Protein AF-A0A7Z0NFU5-F1 (afdb_monomer_lite)

Secondary structure (DSSP, 8-state):
--HHHHTSHHHHHHHHHHHHTTS----B-HHHHHHHHHHHHHHHT--HHHHHHHHHHHHHH-TTTB----GGGGTT--SS-GGGHHHHHHHHHHHHHSTTS-EEEE-S-GGGS-HHHHHHTTEEEE-HHHHHHHHHHH-HHHHHHHHHHHHHHH--TT-PPPPHHHHHHHTT-HHHHHHHHH--

Foldseek 3Di:
DALQQCLDLLSVVLVVLCVVVVVDAAAAEPVRLVSNLVVNCVVVVHDSVVSVVVSVVVCVSRVPRYLYDQPVLLPPDDPAAPVCSRLLSRQLSVCVVDPPDQAEREDPPQVRDDQVVCVVSRYHYDYSLRVLVVCCVVPVPSSVVSLVCSQVSVDDPPDDRDDSLVSCVVSVNVNVSCVVVPDD

Sequence (184 aa):
MDTCVLISNVLRRGVLHLARQACFRPVWSEVIGDEWRRNAARLWGVPHEDVQTQWQELQDAFPEADQGNVEAYKAGLRRSDPKDWHVVAAGRAAQARWPGLEASILTRNIRDFNRSELRGMGLGLLDPDEFMLRCWQQYPDATHGLMAALPGYALAPDKELEPLDAILRRERLFRINKLVVCSP

Radius of gyration: 16.48 Å; chains: 1; bounding box: 43×36×46 Å

pLDDT: mean 95.08, std 6.44, range [42.59, 98.75]

Structure (mmCIF, N/CA/C/O backbone):
data_AF-A0A7Z0NFU5-F1
#
_entry.id   AF-A0A7Z0NFU5-F1
#
loop_
_atom_site.group_PDB
_atom_site.id
_atom_site.type_symbol
_atom_site.label_atom_id
_atom_site.label_alt_id
_atom_site.label_comp_id
_atom_site.label_asym_id
_atom_site.label_entity_id
_atom_site.label_seq_id
_atom_site.pdbx_PDB_ins_code
_atom_site.Cartn_x
_atom_site.Cartn_y
_atom_site.Cartn_z
_atom_site.occupancy
_atom_site.B_iso_or_equiv
_atom_site.auth_seq_id
_atom_site.auth_comp_id
_atom_site.auth_asym_id
_atom_site.auth_atom_id
_atom_site.pdbx_PDB_model_num
ATOM 1 N N . MET A 1 1 ? 3.422 -2.171 -2.072 1.00 97.69 1 MET A N 1
ATOM 2 C CA . MET A 1 1 ? 3.208 -1.517 -0.769 1.00 97.69 1 MET A CA 1
ATOM 3 C C . MET A 1 1 ? 4.494 -1.637 0.012 1.00 97.69 1 MET A C 1
ATOM 5 O O . MET A 1 1 ? 4.975 -2.745 0.172 1.00 97.69 1 MET A O 1
ATOM 9 N N . ASP A 1 2 ? 5.062 -0.517 0.434 1.00 98.19 2 ASP A N 1
ATOM 10 C CA . ASP A 1 2 ? 6.269 -0.487 1.263 1.00 98.19 2 ASP A CA 1
ATOM 11 C C . ASP A 1 2 ? 5.976 -1.029 2.682 1.00 98.19 2 ASP A C 1
ATOM 13 O O . ASP A 1 2 ? 4.884 -0.808 3.227 1.00 98.19 2 ASP A O 1
ATOM 17 N N . THR A 1 3 ? 6.960 -1.699 3.293 1.00 97.69 3 THR A N 1
ATOM 18 C CA . THR A 1 3 ? 6.979 -2.123 4.700 1.00 97.69 3 THR A CA 1
ATOM 19 C C . THR A 1 3 ? 6.500 -1.020 5.641 1.00 97.69 3 THR A C 1
ATOM 21 O O . THR A 1 3 ? 5.726 -1.280 6.568 1.00 97.69 3 THR A O 1
ATOM 24 N N . CYS A 1 4 ? 6.904 0.235 5.402 1.00 96.62 4 CYS A N 1
ATOM 25 C CA . CYS A 1 4 ? 6.508 1.339 6.269 1.00 96.62 4 CYS A CA 1
ATOM 26 C C . CYS A 1 4 ? 4.981 1.524 6.302 1.00 96.62 4 CYS A C 1
ATOM 28 O O . CYS A 1 4 ? 4.428 1.817 7.358 1.00 96.62 4 CYS A O 1
ATOM 30 N N . VAL A 1 5 ? 4.261 1.287 5.207 1.00 97.88 5 VAL A N 1
ATOM 31 C CA . VAL A 1 5 ? 2.792 1.377 5.180 1.00 97.88 5 VAL A CA 1
ATOM 32 C C . VAL A 1 5 ? 2.172 0.181 5.897 1.00 97.88 5 VAL A C 1
ATOM 34 O O . VAL A 1 5 ? 1.273 0.366 6.716 1.00 97.88 5 VAL A O 1
ATOM 37 N N . LEU A 1 6 ? 2.706 -1.020 5.661 1.00 97.00 6 LEU A N 1
ATOM 38 C CA . LEU A 1 6 ? 2.229 -2.268 6.265 1.00 97.00 6 LEU A CA 1
ATOM 39 C C . LEU A 1 6 ? 2.406 -2.312 7.794 1.00 97.00 6 LEU A C 1
ATOM 41 O O . LEU A 1 6 ? 1.664 -3.019 8.481 1.00 97.00 6 LEU A O 1
ATOM 45 N N . ILE A 1 7 ? 3.362 -1.566 8.355 1.00 95.69 7 ILE A N 1
ATOM 46 C CA . ILE A 1 7 ? 3.628 -1.576 9.802 1.00 95.69 7 ILE A CA 1
ATOM 47 C C . ILE A 1 7 ? 2.548 -0.872 10.635 1.00 95.69 7 ILE A C 1
ATOM 49 O O . ILE A 1 7 ? 2.376 -1.184 11.809 1.00 95.69 7 ILE A O 1
ATOM 53 N N . SER A 1 8 ? 1.817 0.083 10.055 1.00 94.25 8 SER A N 1
ATOM 54 C CA . SER A 1 8 ? 0.697 0.726 10.748 1.00 94.25 8 SER A CA 1
ATOM 55 C C . SER A 1 8 ? -0.527 -0.171 10.611 1.00 94.25 8 SER A C 1
ATOM 57 O O . SER A 1 8 ? -0.940 -0.473 9.495 1.00 94.25 8 SER A O 1
ATOM 59 N N . ASN A 1 9 ? -1.120 -0.605 11.728 1.00 91.56 9 ASN A N 1
ATOM 60 C CA . ASN A 1 9 ? -2.332 -1.431 11.692 1.00 91.56 9 ASN A CA 1
ATOM 61 C C . ASN A 1 9 ? -3.488 -0.701 10.999 1.00 91.56 9 ASN A C 1
ATOM 63 O O . ASN A 1 9 ? -4.205 -1.316 10.211 1.00 91.56 9 ASN A O 1
ATOM 67 N N . VAL A 1 10 ? -3.624 0.607 11.232 1.00 94.38 10 VAL A N 1
ATOM 68 C CA . VAL A 1 10 ? -4.669 1.428 10.613 1.00 94.38 10 VAL A CA 1
ATOM 69 C C . VAL A 1 10 ? -4.455 1.516 9.105 1.00 94.38 10 VAL A C 1
ATOM 71 O O . VAL A 1 10 ? -5.366 1.200 8.341 1.00 94.38 10 VAL A O 1
ATOM 74 N N . LEU A 1 11 ? -3.246 1.868 8.652 1.00 97.19 11 LEU A N 1
ATOM 75 C CA . LEU A 1 11 ? -2.966 1.982 7.218 1.00 97.19 11 LEU A CA 1
ATOM 76 C C . LEU A 1 11 ? -2.979 0.625 6.518 1.00 97.19 11 LEU A C 1
ATOM 78 O O . LEU A 1 11 ? -3.586 0.515 5.459 1.00 97.19 11 LEU A O 1
ATOM 82 N N . ARG A 1 12 ? -2.371 -0.417 7.099 1.00 97.00 12 ARG A N 1
ATOM 83 C CA . ARG A 1 12 ? -2.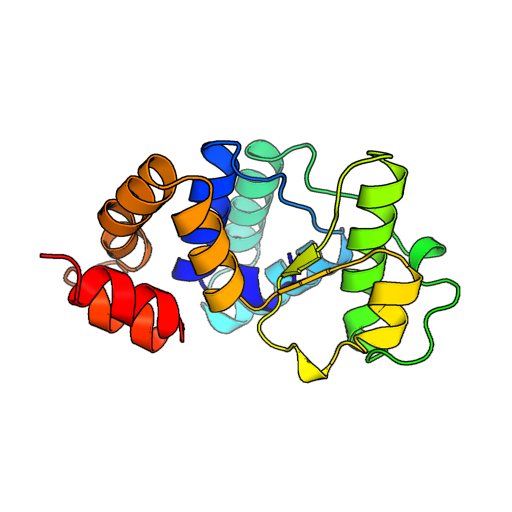391 -1.776 6.540 1.00 97.00 12 ARG A CA 1
ATOM 84 C C . ARG A 1 12 ? -3.824 -2.243 6.332 1.00 97.00 12 ARG A C 1
ATOM 86 O O . ARG A 1 12 ? -4.190 -2.595 5.216 1.00 97.00 12 ARG A O 1
ATOM 93 N N . ARG A 1 13 ? -4.646 -2.227 7.385 1.00 96.94 13 ARG A N 1
ATOM 94 C CA . ARG A 1 13 ? -6.030 -2.714 7.306 1.00 96.94 13 ARG A CA 1
ATOM 95 C C . ARG A 1 13 ? -6.887 -1.818 6.417 1.00 96.94 13 ARG A C 1
ATOM 97 O O . ARG A 1 13 ? -7.675 -2.346 5.641 1.00 96.94 13 ARG A O 1
ATOM 104 N N . GLY A 1 14 ? -6.697 -0.500 6.469 1.00 97.38 14 GLY A N 1
ATOM 105 C CA . GLY A 1 14 ? -7.454 0.443 5.649 1.00 97.38 14 GLY A CA 1
ATOM 106 C C . GLY A 1 14 ? -7.138 0.348 4.156 1.00 97.38 14 GLY A C 1
ATOM 107 O O . GLY A 1 14 ? -8.043 0.241 3.334 1.00 97.38 14 GLY A O 1
ATOM 108 N N . VAL A 1 15 ? -5.856 0.297 3.789 1.00 98.06 15 VAL A N 1
ATOM 109 C CA . VAL A 1 15 ? -5.434 0.115 2.392 1.00 98.06 15 VAL A CA 1
ATOM 110 C C . VAL A 1 15 ? -5.879 -1.256 1.874 1.00 98.06 15 VAL A C 1
ATOM 112 O O . VAL A 1 15 ? -6.439 -1.349 0.786 1.00 98.06 15 VAL A O 1
ATOM 115 N N . LEU A 1 16 ? -5.719 -2.323 2.661 1.00 98.06 16 LEU A N 1
ATOM 116 C CA . LEU A 1 16 ? -6.158 -3.661 2.251 1.00 98.06 16 LEU A CA 1
ATOM 117 C C . LEU A 1 16 ? -7.685 -3.826 2.242 1.00 98.06 16 LEU A C 1
ATOM 119 O O . LEU A 1 16 ? -8.196 -4.686 1.531 1.00 98.06 16 LEU A O 1
ATOM 123 N N . HIS A 1 17 ? -8.438 -3.009 2.980 1.00 97.88 17 HIS A N 1
ATOM 124 C CA . HIS A 1 17 ? -9.892 -2.953 2.841 1.00 97.88 17 HIS A CA 1
ATOM 125 C C . HIS A 1 17 ? -10.285 -2.488 1.433 1.00 97.88 17 HIS A C 1
ATOM 127 O O . HIS A 1 17 ? -11.101 -3.143 0.794 1.00 97.88 17 HIS A O 1
ATOM 133 N N . LEU A 1 18 ? -9.648 -1.437 0.905 1.00 98.38 18 LEU A N 1
ATOM 134 C CA . LEU A 1 18 ? -9.882 -0.983 -0.473 1.00 98.38 18 LEU A CA 1
ATOM 135 C C . LEU A 1 18 ? -9.435 -2.024 -1.510 1.00 98.38 18 LEU A C 1
ATOM 137 O O . LEU A 1 18 ? -10.096 -2.199 -2.530 1.00 98.38 18 LEU A O 1
ATOM 141 N N . ALA A 1 19 ? -8.362 -2.772 -1.233 1.00 98.25 19 ALA A N 1
ATOM 142 C CA . ALA A 1 19 ? -7.958 -3.896 -2.081 1.00 98.25 19 ALA A CA 1
ATOM 143 C C . ALA A 1 19 ? -9.040 -4.988 -2.148 1.00 98.25 19 ALA A C 1
ATOM 145 O O . ALA A 1 19 ? -9.327 -5.500 -3.227 1.00 98.25 19 ALA A O 1
ATOM 146 N N . ARG A 1 20 ? -9.688 -5.317 -1.017 1.00 97.81 20 ARG A N 1
ATOM 147 C CA . ARG A 1 20 ? -10.805 -6.285 -0.979 1.00 97.81 20 ARG A CA 1
ATOM 148 C C . ARG A 1 20 ? -12.028 -5.819 -1.768 1.00 97.81 20 ARG A C 1
ATOM 150 O O . ARG A 1 20 ? -12.758 -6.656 -2.278 1.00 97.81 20 ARG A O 1
ATOM 157 N N . GLN A 1 21 ? -12.219 -4.508 -1.901 1.00 97.69 21 GLN A N 1
ATOM 158 C CA . GLN A 1 21 ? -13.253 -3.908 -2.753 1.00 97.69 21 GLN A CA 1
ATOM 159 C C . GLN A 1 21 ? -12.818 -3.790 -4.228 1.00 97.69 21 GLN A C 1
ATOM 161 O O . GLN A 1 21 ? -13.453 -3.086 -5.006 1.00 97.69 21 GLN A O 1
ATOM 166 N N . ALA A 1 22 ? -11.721 -4.452 -4.621 1.00 97.00 22 ALA A N 1
ATOM 167 C CA . ALA A 1 22 ? -11.154 -4.438 -5.969 1.00 97.00 22 ALA A CA 1
ATOM 168 C C . ALA A 1 22 ? -10.752 -3.043 -6.500 1.00 97.00 22 ALA A C 1
ATOM 170 O O . ALA A 1 22 ? -10.552 -2.879 -7.703 1.00 97.00 22 ALA A O 1
ATOM 171 N N . CYS A 1 23 ? -10.555 -2.048 -5.624 1.00 97.75 23 CYS A N 1
ATOM 172 C CA . CYS A 1 23 ? -10.116 -0.704 -6.025 1.00 97.75 23 CYS A CA 1
ATOM 173 C C . CYS A 1 23 ? -8.693 -0.694 -6.618 1.00 97.75 23 CYS A C 1
ATOM 175 O O . CYS A 1 23 ? -8.344 0.184 -7.407 1.00 97.75 23 CYS A O 1
ATOM 177 N N . PHE A 1 24 ? -7.847 -1.639 -6.200 1.00 97.94 24 PHE A N 1
ATOM 178 C CA . PHE A 1 24 ? -6.494 -1.855 -6.714 1.00 97.94 24 PHE A CA 1
ATOM 179 C C . PHE A 1 24 ? -6.000 -3.260 -6.334 1.00 97.94 24 PHE A C 1
ATOM 181 O O . PHE A 1 24 ? -6.610 -3.942 -5.510 1.00 97.94 24 PHE A O 1
ATOM 188 N N . ARG A 1 25 ? -4.860 -3.675 -6.900 1.00 97.88 25 ARG A N 1
ATOM 189 C CA . ARG A 1 25 ? -4.158 -4.911 -6.518 1.00 97.88 25 ARG A CA 1
ATOM 190 C C . ARG A 1 25 ? -2.966 -4.574 -5.617 1.00 97.88 25 ARG A C 1
ATOM 192 O O . ARG A 1 25 ? -2.085 -3.831 -6.062 1.00 97.88 25 ARG A O 1
ATOM 199 N N . PRO A 1 26 ? -2.910 -5.063 -4.367 1.00 98.19 26 PRO A N 1
ATOM 200 C CA . PRO A 1 26 ? -1.729 -4.886 -3.542 1.00 98.19 26 PRO A CA 1
ATOM 201 C C . PRO A 1 26 ? -0.605 -5.761 -4.085 1.00 98.19 26 PRO A C 1
ATOM 203 O O . PRO A 1 26 ? -0.846 -6.847 -4.598 1.00 98.19 26 PRO A O 1
ATOM 206 N N . VAL A 1 27 ? 0.626 -5.270 -3.971 1.00 98.25 27 VAL A N 1
ATOM 207 C CA . VAL A 1 27 ? 1.831 -6.013 -4.350 1.00 98.25 27 VAL A CA 1
ATOM 208 C C . VAL A 1 27 ? 2.921 -5.791 -3.314 1.00 98.25 27 VAL A C 1
ATOM 210 O O . VAL A 1 27 ? 3.060 -4.681 -2.788 1.00 98.25 27 VAL A O 1
ATOM 213 N N . TRP A 1 28 ? 3.706 -6.818 -3.033 1.00 98.06 28 TRP A N 1
ATOM 214 C CA . TRP A 1 28 ? 4.900 -6.785 -2.191 1.00 98.06 28 TRP A CA 1
ATOM 215 C C . TRP A 1 28 ? 5.895 -7.840 -2.682 1.00 98.06 28 TRP A C 1
ATOM 217 O O . TRP A 1 28 ? 5.592 -8.627 -3.572 1.00 98.06 28 TRP A O 1
ATOM 227 N N . SER A 1 29 ? 7.109 -7.822 -2.149 1.00 95.56 29 SER A N 1
ATOM 228 C CA . SER A 1 29 ? 8.122 -8.848 -2.405 1.00 95.56 29 SER A CA 1
ATOM 229 C C . SER A 1 29 ? 8.433 -9.612 -1.127 1.00 95.56 29 SER A C 1
ATOM 231 O O . SER A 1 29 ? 8.097 -9.161 -0.028 1.00 95.56 29 SER A O 1
ATOM 233 N N . GLU A 1 30 ? 9.149 -10.724 -1.268 1.00 94.94 30 GLU A N 1
ATOM 234 C CA . GLU A 1 30 ? 9.655 -11.512 -0.141 1.00 94.94 30 GLU A CA 1
ATOM 235 C C . GLU A 1 30 ? 10.437 -10.646 0.866 1.00 94.94 30 GLU A C 1
ATOM 237 O O . GLU A 1 30 ? 10.202 -10.726 2.071 1.00 94.94 30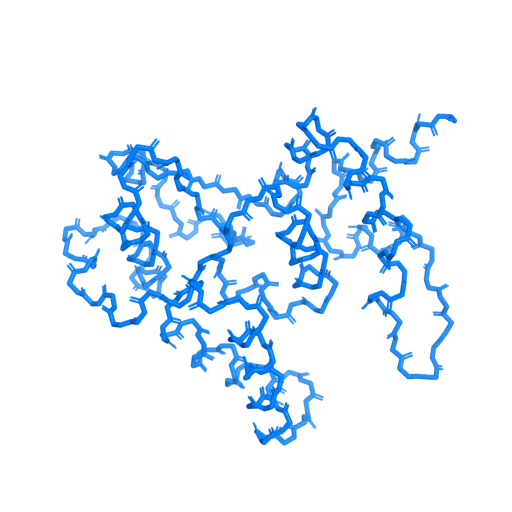 GLU A O 1
ATOM 242 N N . VAL A 1 31 ? 11.266 -9.719 0.365 1.00 96.81 31 VAL A N 1
ATOM 243 C CA . VAL A 1 31 ? 12.062 -8.785 1.183 1.00 96.81 31 VAL A CA 1
ATOM 244 C C . VAL A 1 31 ? 11.175 -7.871 2.036 1.00 96.81 31 VAL A C 1
ATOM 246 O O . VAL A 1 31 ? 11.458 -7.671 3.215 1.00 96.81 31 VAL A O 1
ATOM 249 N N . ILE A 1 32 ? 10.074 -7.356 1.475 1.00 97.69 32 ILE A N 1
ATOM 250 C CA . ILE A 1 32 ? 9.099 -6.543 2.227 1.00 97.69 32 ILE A CA 1
ATOM 251 C C . ILE A 1 32 ? 8.459 -7.384 3.335 1.00 97.69 32 ILE A C 1
ATOM 253 O O . ILE A 1 32 ? 8.289 -6.906 4.456 1.00 97.69 32 ILE A O 1
ATOM 257 N N . GLY A 1 33 ? 8.128 -8.644 3.040 1.00 96.62 33 GLY A N 1
ATOM 258 C CA . GLY A 1 33 ? 7.606 -9.580 4.034 1.00 96.62 33 GLY A CA 1
ATOM 259 C C . GLY A 1 33 ? 8.585 -9.818 5.183 1.00 96.62 33 GLY A C 1
ATOM 260 O O . GLY A 1 33 ? 8.196 -9.733 6.349 1.00 96.62 33 GLY A O 1
ATOM 261 N N . ASP A 1 34 ? 9.863 -10.050 4.878 1.00 95.94 34 ASP A N 1
ATOM 262 C CA . ASP A 1 34 ? 10.919 -10.230 5.881 1.00 95.94 34 ASP A CA 1
ATOM 263 C C . ASP A 1 34 ? 11.105 -8.996 6.764 1.00 95.94 34 ASP A C 1
ATOM 265 O O . ASP A 1 34 ? 11.196 -9.098 7.993 1.00 95.94 34 ASP A O 1
ATOM 269 N N . GLU A 1 35 ? 11.157 -7.815 6.151 1.00 96.56 35 GLU A N 1
ATOM 270 C CA . GLU A 1 35 ? 11.266 -6.558 6.880 1.00 96.56 35 GLU A CA 1
ATOM 271 C C . GLU A 1 35 ? 10.043 -6.303 7.752 1.00 96.56 35 GLU A C 1
ATOM 273 O O . GLU A 1 35 ? 10.188 -5.881 8.903 1.00 96.56 35 GLU A O 1
ATOM 278 N N . TRP A 1 36 ? 8.844 -6.566 7.233 1.00 97.00 36 TRP A N 1
ATOM 279 C CA . TRP A 1 36 ? 7.612 -6.408 7.988 1.00 97.00 36 TRP A CA 1
ATOM 280 C C . TRP A 1 36 ? 7.600 -7.339 9.195 1.00 97.00 36 TRP A C 1
ATOM 282 O O . TRP A 1 36 ? 7.425 -6.850 10.310 1.00 97.00 36 TRP A O 1
ATOM 292 N N . ARG A 1 37 ? 7.894 -8.635 9.013 1.00 96.25 37 ARG A N 1
ATOM 293 C CA . ARG A 1 37 ? 7.933 -9.614 10.110 1.00 96.25 37 ARG A CA 1
ATOM 294 C C . ARG A 1 37 ? 8.926 -9.221 11.202 1.00 96.25 37 ARG A C 1
ATOM 296 O O . ARG A 1 37 ? 8.604 -9.255 12.389 1.00 96.25 37 ARG A O 1
ATOM 303 N N . ARG A 1 38 ? 10.128 -8.794 10.806 1.00 94.38 38 ARG A N 1
ATOM 304 C CA . ARG A 1 38 ? 11.182 -8.355 11.734 1.00 94.38 38 ARG A CA 1
ATOM 305 C C . ARG A 1 38 ? 10.788 -7.092 12.497 1.00 94.38 38 ARG A C 1
ATOM 307 O O . ARG A 1 38 ? 10.995 -7.004 13.707 1.00 94.38 38 ARG A O 1
ATOM 314 N N . ASN A 1 39 ? 10.235 -6.102 11.799 1.00 95.56 39 ASN A N 1
ATOM 315 C CA . ASN A 1 39 ? 9.874 -4.823 12.401 1.00 95.56 39 ASN A CA 1
ATOM 316 C C . ASN A 1 39 ? 8.629 -4.929 13.281 1.00 95.56 39 ASN A C 1
ATOM 318 O O . ASN A 1 39 ? 8.607 -4.321 14.346 1.00 95.56 39 ASN A O 1
ATOM 322 N N . ALA A 1 40 ? 7.622 -5.696 12.863 1.00 94.50 40 ALA A N 1
ATOM 323 C CA . ALA A 1 40 ? 6.370 -5.874 13.588 1.00 94.50 40 ALA A CA 1
ATOM 324 C C . ALA A 1 40 ? 6.597 -6.559 14.939 1.00 94.50 40 ALA A C 1
ATOM 326 O O . ALA A 1 40 ? 6.169 -6.021 15.957 1.00 94.50 40 ALA A O 1
ATOM 327 N N . ALA A 1 41 ? 7.356 -7.662 14.969 1.00 93.94 41 ALA A N 1
ATOM 328 C CA . ALA A 1 41 ? 7.674 -8.371 16.213 1.00 93.94 41 ALA A CA 1
ATOM 329 C C . ALA A 1 41 ? 8.357 -7.436 17.224 1.00 93.94 41 ALA A C 1
ATOM 331 O O . ALA A 1 41 ? 7.941 -7.318 18.376 1.00 93.94 41 ALA A O 1
ATOM 332 N N . ARG A 1 42 ? 9.349 -6.670 16.752 1.00 93.25 42 ARG A N 1
ATOM 333 C CA . ARG A 1 42 ? 10.078 -5.702 17.577 1.00 93.25 42 ARG A CA 1
ATOM 334 C C . ARG A 1 42 ? 9.209 -4.531 18.047 1.00 93.25 42 ARG A C 1
ATOM 336 O O . ARG A 1 42 ? 9.353 -4.100 19.184 1.00 93.25 42 ARG A O 1
ATOM 343 N N . LEU A 1 43 ? 8.375 -3.964 17.174 1.00 92.56 43 LEU A N 1
ATOM 344 C CA . LEU A 1 43 ? 7.588 -2.761 17.477 1.00 92.56 43 LEU A CA 1
ATOM 345 C C . LEU A 1 43 ? 6.368 -3.052 18.348 1.00 92.56 43 LEU A C 1
ATOM 347 O O . LEU A 1 43 ? 5.996 -2.207 19.157 1.00 92.56 43 LEU A O 1
ATOM 351 N N . TRP A 1 44 ? 5.736 -4.209 18.164 1.00 90.62 44 TRP A N 1
ATOM 352 C CA . TRP A 1 44 ? 4.545 -4.593 18.921 1.00 90.62 44 TRP A CA 1
ATOM 353 C C . TRP A 1 44 ? 4.878 -5.419 20.163 1.00 90.62 44 TRP A C 1
ATOM 355 O O . TRP A 1 44 ? 3.997 -5.626 20.989 1.00 90.62 44 TRP A O 1
ATOM 365 N N . GLY A 1 45 ? 6.131 -5.860 20.319 1.00 91.38 45 GLY A N 1
ATOM 366 C CA . GLY A 1 45 ? 6.558 -6.658 21.469 1.00 91.38 45 GLY A CA 1
ATOM 367 C C . GLY A 1 45 ? 5.894 -8.034 21.511 1.00 91.38 45 GLY A C 1
ATOM 368 O O . GLY A 1 45 ? 5.653 -8.556 22.595 1.00 91.38 45 GLY A O 1
ATOM 369 N N . VAL A 1 46 ? 5.574 -8.594 20.342 1.00 90.38 46 VAL A N 1
ATOM 370 C CA . VAL A 1 46 ? 4.904 -9.893 20.200 1.00 90.38 46 VAL A CA 1
ATOM 371 C C . VAL A 1 46 ? 5.870 -10.946 19.641 1.00 90.38 46 VAL A C 1
ATOM 373 O O . VAL A 1 46 ? 6.810 -10.591 18.917 1.00 90.38 46 VAL A O 1
ATOM 376 N N . PRO A 1 47 ? 5.656 -12.237 19.947 1.00 92.50 47 PRO A N 1
ATOM 377 C CA . PRO A 1 47 ? 6.403 -13.343 19.361 1.00 92.50 47 PRO A CA 1
ATOM 378 C C . PRO A 1 47 ? 6.454 -13.313 17.827 1.00 92.50 47 PRO A C 1
ATOM 380 O O . PRO A 1 47 ? 5.504 -12.924 17.147 1.00 92.50 47 PRO A O 1
ATOM 383 N N . HIS A 1 48 ? 7.565 -13.789 17.258 1.00 92.50 48 HIS A N 1
ATOM 384 C CA . HIS A 1 48 ? 7.715 -13.903 15.803 1.00 92.50 48 HIS A CA 1
ATOM 385 C C . HIS A 1 48 ? 6.665 -14.825 15.162 1.00 92.50 48 HIS A C 1
ATOM 387 O O . HIS A 1 48 ? 6.290 -14.593 14.017 1.00 92.50 48 HIS A O 1
ATOM 393 N N . GLU A 1 49 ? 6.180 -15.834 15.888 1.00 93.81 49 GLU A N 1
ATOM 394 C CA . GLU A 1 49 ? 5.126 -16.754 15.437 1.00 93.81 49 GLU A CA 1
ATOM 395 C C . GLU A 1 49 ? 3.772 -16.057 15.223 1.00 93.81 49 GLU A C 1
ATOM 397 O O . GLU A 1 49 ? 3.117 -16.296 14.207 1.00 93.81 49 GLU A O 1
ATOM 402 N N . ASP A 1 50 ? 3.396 -15.116 16.094 1.00 93.19 50 ASP A N 1
ATOM 403 C CA . ASP A 1 50 ? 2.162 -14.332 15.947 1.00 93.19 50 ASP A CA 1
ATOM 404 C C . ASP A 1 50 ? 2.226 -13.440 14.706 1.00 93.19 50 ASP A C 1
ATOM 406 O O . ASP A 1 50 ? 1.268 -13.305 13.942 1.00 93.19 50 ASP A O 1
ATOM 410 N N . VAL A 1 51 ? 3.394 -12.841 14.469 1.00 94.88 51 VAL A N 1
ATOM 411 C CA . VAL A 1 51 ? 3.632 -12.011 13.286 1.00 94.88 51 VAL A CA 1
ATOM 412 C C . VAL A 1 51 ? 3.685 -12.863 12.023 1.00 94.88 51 VAL A C 1
ATOM 414 O O . VAL A 1 51 ? 3.148 -12.459 10.995 1.00 94.88 51 VAL A O 1
ATOM 417 N N . GLN A 1 52 ? 4.294 -14.048 12.081 1.00 95.44 52 GLN A N 1
ATOM 418 C CA . GLN A 1 52 ? 4.299 -14.995 10.969 1.00 95.44 52 GLN A CA 1
ATOM 419 C C . GLN A 1 52 ? 2.873 -15.414 10.598 1.00 95.44 52 GLN A C 1
ATOM 421 O O . GLN A 1 52 ? 2.547 -15.446 9.414 1.00 95.44 52 GLN A O 1
ATOM 426 N N . THR A 1 53 ? 2.022 -15.669 11.593 1.00 96.06 53 THR A N 1
ATOM 427 C CA . THR A 1 53 ? 0.607 -16.006 11.391 1.00 96.06 53 THR A CA 1
ATOM 428 C C . THR A 1 53 ? -0.122 -14.869 10.681 1.00 96.06 53 THR A C 1
ATOM 430 O O . THR A 1 53 ? -0.722 -15.087 9.632 1.00 96.06 53 THR A O 1
ATOM 433 N N . GLN A 1 54 ? 0.031 -13.630 11.158 1.00 94.88 54 GLN A N 1
ATOM 434 C CA . GLN A 1 54 ? -0.543 -12.461 10.484 1.00 94.88 54 GLN A CA 1
ATOM 435 C C . GLN A 1 54 ? -0.004 -12.266 9.061 1.00 94.88 54 GLN A C 1
ATOM 437 O O . GLN A 1 54 ? -0.744 -11.833 8.182 1.00 94.88 54 GLN A O 1
ATOM 442 N N . TRP A 1 55 ? 1.276 -12.555 8.806 1.00 96.62 55 TRP A N 1
ATOM 443 C CA . TRP A 1 55 ? 1.801 -12.512 7.442 1.00 96.62 55 TRP A CA 1
ATOM 444 C C . TRP A 1 55 ? 1.134 -13.569 6.563 1.00 96.62 55 TRP A C 1
ATOM 446 O O . TRP A 1 55 ? 0.738 -13.256 5.445 1.00 96.62 55 TRP A O 1
ATOM 456 N N . GLN A 1 56 ? 0.973 -14.796 7.061 1.00 97.06 56 GLN A N 1
ATOM 457 C CA . GLN A 1 56 ? 0.310 -15.862 6.314 1.00 97.06 56 GLN A CA 1
ATOM 458 C C . GLN A 1 56 ? -1.143 -15.500 5.985 1.00 97.06 56 GLN A C 1
ATOM 460 O O . GLN A 1 56 ? -1.555 -15.656 4.843 1.00 97.06 56 GLN A O 1
ATOM 465 N N . GLU A 1 57 ? -1.878 -14.894 6.920 1.00 97.00 57 GLU A N 1
ATOM 466 C CA . GLU A 1 57 ? -3.229 -14.377 6.661 1.00 97.00 57 GLU A CA 1
ATOM 467 C C . GLU A 1 57 ? -3.260 -13.338 5.525 1.00 97.00 57 GLU A C 1
ATOM 469 O O . GLU A 1 57 ? -4.223 -13.277 4.758 1.00 97.00 57 GLU A O 1
ATOM 474 N N . LEU A 1 58 ? -2.215 -12.510 5.390 1.00 97.00 58 LEU A N 1
ATOM 475 C CA . LEU A 1 58 ? -2.092 -11.574 4.268 1.00 97.00 58 LEU A CA 1
ATOM 476 C C . LEU A 1 58 ? -1.839 -12.302 2.947 1.00 97.00 58 LEU A C 1
ATOM 478 O O . LEU A 1 58 ? -2.430 -11.918 1.937 1.00 97.00 58 LEU A O 1
ATOM 482 N N . GLN A 1 59 ? -0.996 -13.336 2.954 1.00 97.06 59 GLN A N 1
ATOM 483 C CA . GLN A 1 59 ? -0.727 -14.156 1.770 1.00 97.06 59 GLN A CA 1
ATOM 484 C C . GLN A 1 59 ? -1.992 -14.894 1.319 1.00 97.06 59 GLN A C 1
ATOM 486 O O . GLN A 1 59 ? -2.315 -14.881 0.135 1.00 97.06 59 GLN A O 1
ATOM 491 N N . ASP A 1 60 ? -2.747 -15.461 2.259 1.00 97.81 60 ASP A N 1
ATOM 492 C CA . ASP A 1 60 ? -3.984 -16.190 1.976 1.00 97.81 60 ASP A CA 1
ATOM 493 C C . ASP A 1 60 ? -5.083 -15.247 1.462 1.00 97.81 60 ASP A C 1
ATOM 495 O O . ASP A 1 60 ? -5.825 -15.583 0.538 1.00 97.81 60 ASP A O 1
ATOM 499 N N . ALA A 1 61 ? -5.171 -14.033 2.019 1.00 97.56 61 ALA A N 1
ATOM 500 C CA . ALA A 1 61 ? -6.131 -13.025 1.574 1.00 97.56 61 ALA A CA 1
ATOM 501 C C . ALA A 1 61 ? -5.770 -12.396 0.215 1.00 97.56 61 ALA A C 1
ATOM 503 O O . ALA A 1 61 ? -6.664 -11.917 -0.485 1.00 97.56 61 ALA A O 1
ATOM 504 N N . PHE A 1 62 ? -4.484 -12.363 -0.148 1.00 98.00 62 PHE A N 1
ATOM 505 C CA . PHE A 1 62 ? -3.980 -11.731 -1.370 1.00 98.00 62 PHE A CA 1
ATOM 506 C C . PHE A 1 62 ? -2.887 -12.586 -2.038 1.00 98.00 62 PHE A C 1
ATOM 508 O O . PHE A 1 62 ? -1.733 -12.158 -2.125 1.00 98.00 62 PHE A O 1
ATOM 515 N N . PRO A 1 63 ? -3.233 -13.766 -2.583 1.00 96.31 63 PRO A N 1
ATOM 516 C CA . PRO A 1 63 ? -2.253 -14.728 -3.103 1.00 96.31 63 PRO A CA 1
ATOM 517 C C . PRO A 1 63 ? -1.451 -14.205 -4.302 1.00 96.31 63 PRO A C 1
ATOM 519 O O . PRO A 1 63 ? -0.368 -14.697 -4.607 1.00 96.31 63 PRO A O 1
ATOM 522 N N . GLU A 1 64 ? -1.964 -13.191 -4.998 1.00 96.44 64 GLU A N 1
ATOM 523 C CA . GLU A 1 64 ? -1.272 -12.563 -6.122 1.00 96.44 64 GLU A CA 1
ATOM 524 C C . GLU A 1 64 ? -0.315 -11.437 -5.715 1.00 96.44 64 GLU A C 1
ATOM 526 O O . GLU A 1 64 ? 0.468 -10.983 -6.551 1.00 96.44 64 GLU A O 1
ATOM 531 N N . ALA A 1 65 ? -0.371 -10.965 -4.468 1.00 97.88 65 ALA A N 1
ATOM 532 C CA . ALA A 1 65 ? 0.381 -9.790 -4.048 1.00 97.88 65 ALA A CA 1
ATOM 533 C C . ALA A 1 65 ? 1.886 -10.050 -3.975 1.00 97.88 65 ALA A C 1
ATOM 535 O O . ALA A 1 65 ? 2.674 -9.166 -4.323 1.00 97.88 65 ALA A O 1
ATOM 536 N N . ASP A 1 66 ? 2.290 -11.259 -3.592 1.00 96.69 66 ASP A N 1
ATOM 537 C CA . ASP A 1 66 ? 3.697 -11.628 -3.532 1.00 96.69 66 ASP A CA 1
ATOM 538 C C . ASP A 1 66 ? 4.294 -11.773 -4.939 1.00 96.69 66 ASP A C 1
ATOM 540 O O . ASP A 1 66 ? 3.864 -12.593 -5.756 1.00 96.69 66 ASP A O 1
ATOM 544 N N . GLN A 1 67 ? 5.287 -10.934 -5.231 1.00 97.50 67 GLN A N 1
ATOM 545 C CA . GLN A 1 67 ? 6.060 -10.974 -6.472 1.00 97.50 67 GLN A CA 1
ATOM 546 C C . GLN A 1 67 ? 7.290 -11.893 -6.371 1.00 97.50 67 GLN A C 1
ATOM 548 O O . GLN A 1 67 ? 8.067 -11.976 -7.321 1.00 97.50 67 GLN A O 1
ATOM 553 N N . GLY A 1 68 ? 7.479 -12.576 -5.237 1.00 95.06 68 GLY A N 1
ATOM 554 C CA . GLY A 1 68 ? 8.584 -13.493 -4.985 1.00 95.06 68 GLY A CA 1
ATOM 555 C C . GLY A 1 68 ? 9.940 -12.790 -4.969 1.00 95.06 68 GLY A C 1
ATOM 556 O O . GLY A 1 68 ? 10.087 -11.672 -4.457 1.00 95.06 68 GLY A O 1
ATOM 557 N N . ASN A 1 69 ? 10.943 -13.453 -5.550 1.00 96.06 69 ASN A N 1
ATOM 558 C CA . ASN A 1 69 ? 12.282 -12.898 -5.689 1.00 96.06 69 ASN A CA 1
ATOM 559 C C . ASN A 1 69 ? 12.323 -11.845 -6.806 1.00 96.06 69 ASN A C 1
ATOM 561 O O . ASN A 1 69 ? 12.219 -12.154 -7.993 1.00 96.06 69 ASN A O 1
ATOM 565 N N . VAL A 1 70 ? 12.551 -10.595 -6.407 1.00 97.50 70 VAL A N 1
ATOM 566 C CA . VAL A 1 70 ? 12.575 -9.434 -7.305 1.00 97.50 70 VAL A CA 1
ATOM 567 C C . VAL A 1 70 ? 13.983 -8.888 -7.567 1.00 97.50 70 VAL A C 1
ATOM 569 O O . VAL A 1 70 ? 14.121 -7.790 -8.102 1.00 97.50 70 VAL A O 1
ATOM 572 N N . GLU A 1 71 ? 15.048 -9.614 -7.217 1.00 97.31 71 GLU A N 1
ATOM 573 C CA . GLU A 1 71 ? 16.430 -9.110 -7.287 1.00 97.31 71 GLU A CA 1
ATOM 574 C C . GLU A 1 71 ? 16.814 -8.622 -8.693 1.00 97.31 71 GLU A C 1
ATOM 576 O O . GLU A 1 71 ? 17.364 -7.532 -8.852 1.00 97.31 71 GLU A O 1
ATOM 581 N N . ALA A 1 72 ? 16.424 -9.368 -9.733 1.00 97.56 72 ALA A N 1
ATOM 582 C CA . ALA A 1 72 ? 16.675 -8.996 -11.126 1.00 97.56 72 ALA A CA 1
ATOM 583 C C . ALA A 1 72 ? 16.060 -7.632 -11.503 1.00 97.56 72 ALA A C 1
ATOM 585 O O . ALA A 1 72 ? 16.614 -6.894 -12.320 1.00 97.56 72 ALA A O 1
ATOM 586 N N . TYR A 1 73 ? 14.952 -7.246 -10.864 1.00 98.12 73 TYR A N 1
ATOM 587 C CA . TYR A 1 73 ? 14.275 -5.972 -11.105 1.00 98.12 73 TYR A CA 1
ATOM 588 C C . TYR A 1 73 ? 14.953 -4.776 -10.420 1.00 98.12 73 TYR A C 1
ATOM 590 O O . TYR A 1 73 ? 14.550 -3.633 -10.652 1.00 98.12 73 TYR A O 1
ATOM 598 N N . LYS A 1 74 ? 16.020 -4.982 -9.637 1.00 97.94 74 LYS A N 1
ATOM 599 C CA . LYS A 1 74 ? 16.884 -3.887 -9.158 1.00 97.94 74 LYS A CA 1
ATOM 600 C C . LYS A 1 74 ? 17.868 -3.404 -10.227 1.00 97.94 74 LYS A C 1
ATOM 602 O O . LYS A 1 74 ? 18.455 -2.328 -10.093 1.00 97.94 74 LYS A O 1
ATOM 607 N N . ALA A 1 75 ? 18.048 -4.164 -11.310 1.00 97.00 75 ALA A N 1
ATOM 608 C CA . ALA A 1 75 ? 18.971 -3.812 -12.380 1.00 97.00 75 ALA A CA 1
ATOM 609 C C . ALA A 1 75 ? 18.638 -2.437 -12.984 1.00 97.00 75 ALA A C 1
ATOM 611 O O . ALA A 1 75 ? 17.512 -2.180 -13.414 1.00 97.00 75 ALA A O 1
ATOM 612 N N . GLY A 1 76 ? 19.638 -1.554 -13.025 1.00 95.25 76 GLY A N 1
ATOM 613 C CA . GLY A 1 76 ? 19.519 -0.200 -13.575 1.00 95.25 76 GLY A CA 1
ATOM 614 C C . GLY A 1 76 ? 19.074 0.882 -12.585 1.00 95.25 76 GLY A C 1
ATOM 615 O O . GLY A 1 76 ? 19.131 2.052 -12.949 1.00 95.25 76 GLY A O 1
ATOM 616 N N . LEU A 1 77 ? 18.708 0.539 -11.344 1.00 97.69 77 LEU A N 1
ATOM 617 C CA . LEU A 1 77 ? 18.435 1.535 -10.300 1.00 97.69 77 LEU A CA 1
ATOM 618 C C . LEU A 1 77 ? 19.732 2.227 -9.868 1.00 97.69 77 LEU A C 1
ATOM 620 O O . LEU A 1 77 ? 20.771 1.578 -9.715 1.00 97.69 77 LEU A O 1
ATOM 624 N N . ARG A 1 78 ? 19.696 3.553 -9.731 1.00 97.31 78 ARG A N 1
ATOM 625 C CA . ARG A 1 78 ? 20.873 4.387 -9.429 1.00 97.31 78 ARG A CA 1
ATOM 626 C C . ARG A 1 78 ? 20.571 5.562 -8.504 1.00 97.31 78 ARG A C 1
ATOM 628 O O . ARG A 1 78 ? 21.489 6.035 -7.844 1.00 97.31 78 ARG A O 1
ATOM 635 N N . ARG A 1 79 ? 19.342 6.088 -8.515 1.00 98.19 79 ARG A N 1
ATOM 636 C CA . ARG A 1 79 ? 19.020 7.403 -7.933 1.00 98.19 79 ARG A CA 1
ATOM 637 C C . ARG A 1 79 ? 18.180 7.332 -6.664 1.00 98.19 79 ARG A C 1
ATOM 639 O O . ARG A 1 79 ? 18.351 8.192 -5.809 1.00 98.19 79 ARG A O 1
ATOM 646 N N . SER A 1 80 ? 17.253 6.386 -6.570 1.00 98.31 80 SER A N 1
ATOM 647 C CA . SER A 1 80 ? 16.508 6.109 -5.336 1.00 98.31 80 SER A CA 1
ATOM 648 C C . SER A 1 80 ? 17.437 5.491 -4.290 1.00 98.31 80 SER A C 1
ATOM 650 O O . SER A 1 80 ? 18.468 4.918 -4.656 1.00 98.31 80 SER A O 1
ATOM 652 N N . ASP A 1 81 ? 17.083 5.594 -3.010 1.00 98.25 81 ASP A N 1
ATOM 653 C CA . ASP A 1 81 ? 17.866 5.032 -1.907 1.00 98.25 81 ASP A CA 1
ATOM 654 C C . ASP A 1 81 ? 18.070 3.515 -2.121 1.00 98.25 81 ASP A C 1
ATOM 656 O O . ASP A 1 81 ? 17.085 2.785 -2.286 1.00 98.25 81 ASP A O 1
ATOM 660 N N . PRO A 1 82 ? 19.323 3.016 -2.143 1.00 98.00 82 PRO A N 1
ATOM 661 C CA . PRO A 1 82 ? 19.612 1.598 -2.335 1.00 98.00 82 PRO A CA 1
ATOM 662 C C . PRO A 1 82 ? 18.898 0.662 -1.360 1.00 98.00 82 PRO A C 1
ATOM 664 O O . PRO A 1 82 ? 18.574 -0.468 -1.737 1.00 98.00 82 PRO A O 1
ATOM 667 N N . LYS A 1 83 ? 18.611 1.112 -0.131 1.00 96.44 83 LYS A N 1
ATOM 668 C CA . LYS A 1 83 ? 17.891 0.291 0.856 1.00 96.44 83 LYS A CA 1
ATOM 669 C C . LYS A 1 83 ? 16.443 0.010 0.418 1.00 96.44 83 LYS A C 1
ATOM 671 O O . LYS A 1 83 ? 15.924 -1.065 0.698 1.00 96.44 83 LYS A O 1
ATOM 676 N N . ASP A 1 84 ? 15.844 0.917 -0.358 1.00 97.81 84 ASP A N 1
ATOM 677 C CA . ASP A 1 84 ? 14.443 0.860 -0.797 1.00 97.81 84 ASP A CA 1
ATOM 678 C C . ASP A 1 84 ? 14.285 0.357 -2.241 1.00 97.81 84 ASP A C 1
ATOM 680 O O . ASP A 1 84 ? 13.174 0.257 -2.771 1.00 97.81 84 ASP A O 1
ATOM 684 N N . TRP A 1 85 ? 15.383 -0.025 -2.904 1.00 98.31 85 TRP A N 1
ATOM 685 C CA . TRP A 1 85 ? 15.345 -0.588 -4.260 1.00 98.31 85 TRP A CA 1
ATOM 686 C C . TRP A 1 85 ? 14.469 -1.829 -4.370 1.00 98.31 85 TRP A C 1
ATOM 688 O O . TRP A 1 85 ? 13.894 -2.080 -5.425 1.00 98.31 85 TRP A O 1
ATOM 698 N N . HIS A 1 86 ? 14.334 -2.599 -3.293 1.00 98.12 86 HIS A N 1
ATOM 699 C CA . HIS A 1 86 ? 13.475 -3.776 -3.270 1.00 98.12 86 HIS A CA 1
ATOM 700 C C . HIS A 1 86 ? 11.980 -3.414 -3.434 1.00 98.12 86 HIS A C 1
ATOM 702 O O . HIS A 1 86 ? 11.230 -4.191 -4.026 1.00 98.12 86 HIS A O 1
ATOM 708 N N . VAL A 1 87 ? 11.553 -2.221 -2.993 1.00 98.38 87 VAL A N 1
ATOM 709 C CA . VAL A 1 87 ? 10.183 -1.712 -3.183 1.00 98.38 87 VAL A CA 1
ATOM 710 C C . VAL A 1 87 ? 9.957 -1.324 -4.644 1.00 98.38 87 VAL A C 1
ATOM 712 O O . VAL A 1 87 ? 8.927 -1.663 -5.229 1.00 98.38 87 VAL A O 1
ATOM 715 N N . VAL A 1 88 ? 10.944 -0.663 -5.263 1.00 98.56 88 VAL A N 1
ATOM 716 C CA . VAL A 1 88 ? 10.917 -0.342 -6.701 1.00 98.56 88 VAL A CA 1
ATOM 717 C C . VAL A 1 88 ? 10.894 -1.623 -7.533 1.00 98.56 88 VAL A C 1
ATOM 719 O O . VAL A 1 88 ? 10.089 -1.755 -8.452 1.00 98.56 88 VAL A O 1
ATOM 722 N N . ALA A 1 89 ? 11.736 -2.590 -7.173 1.00 98.50 89 ALA A N 1
ATOM 723 C CA . ALA A 1 89 ? 11.819 -3.888 -7.823 1.00 98.50 89 ALA A CA 1
ATOM 724 C C . ALA A 1 89 ? 10.490 -4.657 -7.756 1.00 98.50 89 ALA A C 1
ATOM 726 O O . ALA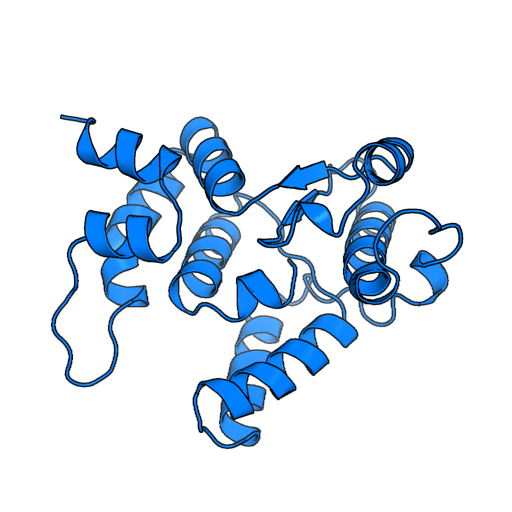 A 1 89 ? 10.062 -5.191 -8.776 1.00 98.50 89 ALA A O 1
ATOM 727 N N . ALA A 1 90 ? 9.789 -4.633 -6.616 1.00 98.50 90 ALA A N 1
ATOM 728 C CA . ALA A 1 90 ? 8.445 -5.205 -6.494 1.00 98.50 90 ALA A CA 1
ATOM 729 C C . ALA A 1 90 ? 7.435 -4.539 -7.446 1.00 98.50 90 ALA A C 1
ATOM 731 O O . ALA A 1 90 ? 6.653 -5.228 -8.099 1.00 98.50 90 ALA A O 1
ATOM 732 N N . GLY A 1 91 ? 7.485 -3.209 -7.585 1.00 98.19 91 GLY A N 1
ATOM 733 C CA . GLY A 1 91 ? 6.655 -2.480 -8.550 1.00 98.19 91 GLY A CA 1
ATOM 734 C C . GLY A 1 91 ? 6.937 -2.879 -10.003 1.00 98.19 91 GLY A C 1
ATOM 735 O O . GLY A 1 91 ? 6.007 -3.112 -10.771 1.00 98.19 91 GLY A O 1
ATOM 736 N N . ARG A 1 92 ? 8.213 -3.019 -10.376 1.00 98.12 92 ARG A N 1
ATOM 737 C CA . ARG A 1 92 ? 8.610 -3.450 -11.729 1.00 98.12 92 ARG A CA 1
ATOM 738 C C . ARG A 1 92 ? 8.240 -4.904 -12.018 1.00 98.12 92 ARG A C 1
ATOM 740 O O . ARG A 1 92 ? 7.821 -5.209 -13.131 1.00 98.12 92 ARG A O 1
ATOM 747 N N . ALA A 1 93 ? 8.376 -5.788 -11.030 1.00 98.31 93 ALA A N 1
ATOM 748 C CA . ALA A 1 93 ? 7.936 -7.175 -11.141 1.00 98.31 93 ALA A CA 1
ATOM 749 C C . ALA A 1 93 ? 6.426 -7.248 -11.409 1.00 98.31 93 ALA A C 1
ATOM 751 O O . ALA A 1 93 ? 6.001 -7.935 -12.336 1.00 98.31 93 ALA A O 1
ATOM 752 N N . ALA A 1 94 ? 5.635 -6.442 -10.693 1.00 98.00 94 ALA A N 1
ATOM 753 C CA . ALA A 1 94 ? 4.200 -6.325 -10.933 1.00 98.00 94 ALA A CA 1
ATOM 754 C C . ALA A 1 94 ? 3.874 -5.812 -12.350 1.00 98.00 94 ALA A C 1
ATOM 756 O O . ALA A 1 94 ? 3.019 -6.387 -13.017 1.00 98.00 94 ALA A O 1
ATOM 757 N N . GLN A 1 95 ? 4.577 -4.789 -12.856 1.00 97.44 95 GLN A N 1
ATOM 758 C CA . GLN A 1 95 ? 4.393 -4.320 -14.243 1.00 97.44 95 GLN A CA 1
ATOM 759 C C . GLN A 1 95 ? 4.697 -5.413 -15.278 1.00 97.44 95 GLN A C 1
ATOM 761 O O . GLN A 1 95 ? 4.006 -5.513 -16.289 1.00 97.44 95 GLN A O 1
ATOM 766 N N . ALA A 1 96 ? 5.725 -6.233 -15.036 1.00 97.31 96 ALA A N 1
ATOM 767 C CA . ALA A 1 96 ? 6.064 -7.348 -15.916 1.00 97.31 96 ALA A CA 1
ATOM 768 C C . ALA A 1 96 ? 5.017 -8.472 -15.858 1.00 97.31 96 ALA A C 1
ATOM 770 O O . ALA A 1 96 ? 4.702 -9.067 -16.888 1.00 97.31 96 ALA A O 1
ATOM 771 N N . ARG A 1 97 ? 4.465 -8.747 -14.670 1.00 97.38 97 ARG A N 1
ATOM 772 C CA . ARG A 1 97 ? 3.418 -9.755 -14.456 1.00 97.38 97 ARG A CA 1
ATOM 773 C C . ARG A 1 97 ? 2.074 -9.340 -15.056 1.00 97.38 97 ARG A C 1
ATOM 775 O O . ARG A 1 97 ? 1.371 -10.190 -15.596 1.00 97.38 97 ARG A O 1
ATOM 782 N N . TRP A 1 98 ? 1.735 -8.052 -14.998 1.00 96.81 98 TRP A N 1
ATOM 783 C CA . TRP A 1 98 ? 0.492 -7.503 -15.547 1.00 96.81 98 TRP A CA 1
ATOM 784 C C . TRP A 1 98 ? 0.754 -6.329 -16.503 1.00 96.81 98 TRP A C 1
ATOM 786 O O . TRP A 1 98 ? 0.541 -5.166 -16.140 1.00 96.81 98 TRP A O 1
ATOM 796 N N . PRO A 1 99 ? 1.191 -6.616 -17.743 1.00 94.88 99 PRO A N 1
ATOM 797 C CA . PRO A 1 99 ? 1.420 -5.585 -18.745 1.00 94.88 99 PRO A CA 1
ATOM 798 C C . PRO A 1 99 ? 0.160 -4.753 -19.011 1.00 94.88 99 PRO A C 1
ATOM 800 O O . PRO A 1 99 ? -0.946 -5.284 -19.094 1.00 94.88 99 PRO A O 1
ATOM 803 N N . GLY A 1 100 ? 0.333 -3.440 -19.170 1.00 92.88 100 GLY A N 1
ATOM 804 C CA . GLY A 1 100 ? -0.762 -2.502 -19.447 1.00 92.88 100 GLY A CA 1
ATOM 805 C C . GLY A 1 100 ? -1.497 -1.980 -18.210 1.00 92.88 100 GLY A C 1
ATOM 806 O O . GLY A 1 100 ? -2.315 -1.073 -18.348 1.00 92.88 100 GLY A O 1
ATOM 807 N N . LEU A 1 101 ? -1.192 -2.487 -17.010 1.00 94.62 101 LEU A N 1
ATOM 808 C CA . LEU A 1 101 ? -1.655 -1.884 -15.762 1.00 94.62 101 LEU A CA 1
ATOM 809 C C . LEU A 1 101 ? -0.643 -0.870 -15.228 1.00 94.62 101 LEU A C 1
ATOM 811 O O . LEU A 1 101 ? 0.570 -1.086 -15.259 1.00 94.62 101 LEU A O 1
ATOM 815 N N . GLU A 1 102 ? -1.155 0.232 -14.688 1.00 95.12 102 GLU A N 1
ATOM 816 C CA . GLU A 1 102 ? -0.335 1.181 -13.944 1.00 95.12 102 GLU A CA 1
ATOM 817 C C . GLU A 1 102 ? 0.071 0.588 -12.591 1.00 95.12 102 GLU A C 1
ATOM 819 O O . GLU A 1 102 ? -0.741 -0.001 -11.876 1.00 95.12 102 GLU A O 1
ATOM 824 N N . ALA A 1 103 ? 1.331 0.792 -12.209 1.00 97.38 103 ALA A N 1
ATOM 825 C CA . ALA A 1 103 ? 1.845 0.403 -10.904 1.00 97.38 103 ALA A CA 1
ATOM 826 C C . ALA A 1 103 ? 2.398 1.629 -10.179 1.00 97.38 103 ALA A C 1
ATOM 828 O O . ALA A 1 103 ? 3.076 2.473 -10.765 1.00 97.38 103 ALA A O 1
ATOM 829 N N . SER A 1 104 ? 2.112 1.728 -8.883 1.00 98.38 104 SER A N 1
ATOM 830 C CA . SER A 1 104 ? 2.596 2.813 -8.031 1.00 98.38 104 SER A CA 1
ATOM 831 C C . SER A 1 104 ? 3.207 2.265 -6.751 1.00 98.38 104 SER A C 1
ATOM 833 O O . SER A 1 104 ? 2.681 1.340 -6.131 1.00 98.38 104 SER A O 1
ATOM 835 N N . ILE A 1 105 ? 4.306 2.877 -6.325 1.00 98.69 105 ILE A N 1
ATOM 836 C CA . ILE A 1 105 ? 4.869 2.660 -4.997 1.00 98.69 105 ILE A CA 1
ATOM 837 C C . ILE A 1 105 ? 4.019 3.433 -3.992 1.00 98.69 105 ILE A C 1
ATOM 839 O O . ILE A 1 105 ? 3.835 4.638 -4.135 1.00 98.69 105 ILE A O 1
ATOM 843 N N . LEU A 1 106 ? 3.531 2.737 -2.966 1.00 98.75 106 LEU A N 1
ATOM 844 C CA . LEU A 1 106 ? 2.834 3.333 -1.828 1.00 98.75 106 LEU A CA 1
ATOM 845 C C . LEU A 1 106 ? 3.766 3.326 -0.614 1.00 98.75 106 LEU A C 1
ATOM 847 O O . LEU A 1 106 ? 4.092 2.245 -0.118 1.00 98.75 106 LEU A O 1
ATOM 851 N N . THR A 1 107 ? 4.189 4.505 -0.154 1.00 98.56 107 THR A N 1
ATOM 852 C CA . THR A 1 107 ? 5.191 4.676 0.915 1.00 98.56 107 THR A CA 1
ATOM 853 C C . THR A 1 107 ? 4.960 5.960 1.715 1.00 98.56 107 THR A C 1
ATOM 855 O O . THR A 1 107 ? 4.486 6.960 1.185 1.00 98.56 107 THR A O 1
ATOM 858 N N . ARG A 1 108 ? 5.342 5.976 2.998 1.00 97.88 108 ARG A N 1
ATOM 859 C CA . ARG A 1 108 ? 5.449 7.223 3.781 1.00 97.88 108 ARG A CA 1
ATOM 860 C C . ARG A 1 108 ? 6.777 7.956 3.556 1.00 97.88 108 ARG A C 1
ATOM 862 O O . ARG A 1 108 ? 6.875 9.139 3.875 1.00 97.88 108 ARG A O 1
ATOM 869 N N . ASN A 1 109 ? 7.781 7.290 2.993 1.00 97.31 109 ASN A N 1
ATOM 870 C CA . ASN A 1 109 ? 9.144 7.799 2.858 1.00 97.31 109 ASN A CA 1
ATOM 871 C C . ASN A 1 109 ? 9.412 8.313 1.438 1.00 97.31 109 ASN A C 1
ATOM 873 O O . ASN A 1 109 ? 10.428 8.007 0.832 1.00 97.31 109 ASN A O 1
ATOM 877 N N . ILE A 1 110 ? 8.505 9.136 0.902 1.00 98.12 110 ILE A N 1
ATOM 878 C CA . ILE A 1 110 ? 8.530 9.632 -0.490 1.00 98.12 110 ILE A CA 1
ATOM 879 C C . ILE A 1 110 ? 9.890 10.210 -0.915 1.00 98.12 110 ILE A C 1
ATOM 881 O O . ILE A 1 110 ? 10.258 10.122 -2.08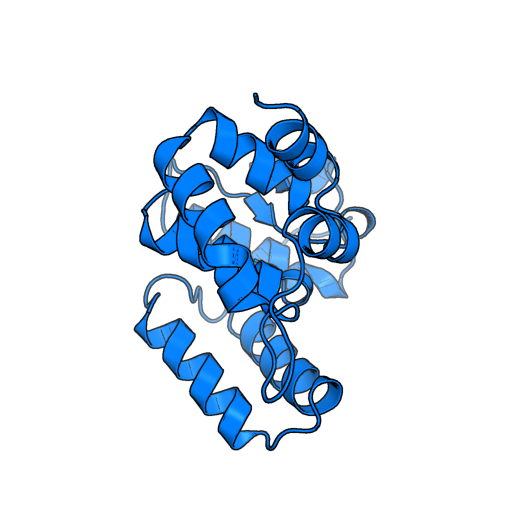3 1.00 98.12 110 ILE A O 1
ATOM 885 N N . ARG A 1 111 ? 10.639 10.804 0.021 1.00 98.00 111 ARG A N 1
ATOM 886 C CA . ARG A 1 111 ? 11.961 11.397 -0.230 1.00 98.00 111 ARG A CA 1
ATOM 887 C C . ARG A 1 111 ? 13.048 10.376 -0.591 1.00 98.00 111 ARG A C 1
ATOM 889 O O . ARG A 1 111 ? 14.029 10.769 -1.212 1.00 98.00 111 ARG A O 1
ATOM 896 N N . ASP A 1 112 ? 12.865 9.110 -0.225 1.00 98.38 112 ASP A N 1
ATOM 897 C CA . ASP A 1 112 ? 13.832 8.039 -0.478 1.00 98.38 112 ASP A CA 1
ATOM 898 C C . ASP A 1 112 ? 13.724 7.536 -1.940 1.00 98.38 112 ASP A C 1
ATOM 900 O O . ASP A 1 112 ? 14.599 6.837 -2.449 1.00 98.38 112 ASP A O 1
ATOM 904 N N . PHE A 1 113 ? 12.691 7.971 -2.673 1.00 98.62 113 PHE A N 1
ATOM 905 C CA . PHE A 1 113 ? 12.414 7.563 -4.047 1.00 98.62 113 PHE A CA 1
ATOM 906 C C . PHE A 1 113 ? 12.607 8.710 -5.044 1.00 98.62 113 PHE A C 1
ATOM 908 O O . PHE A 1 113 ? 11.993 9.779 -4.951 1.00 98.62 113 PHE A O 1
ATOM 915 N N . ASN A 1 114 ? 13.420 8.482 -6.078 1.00 98.50 114 ASN A N 1
ATOM 916 C CA . ASN A 1 114 ? 13.644 9.480 -7.116 1.00 98.50 114 ASN A CA 1
ATOM 917 C C . ASN A 1 114 ? 12.500 9.475 -8.148 1.00 98.50 114 ASN A C 1
ATOM 919 O O . ASN A 1 114 ? 12.409 8.593 -8.997 1.00 98.50 114 ASN A O 1
ATOM 923 N N . ARG A 1 115 ? 11.648 10.508 -8.134 1.00 98.19 115 ARG A N 1
ATOM 924 C CA . ARG A 1 115 ? 10.477 10.604 -9.033 1.00 98.19 115 ARG A CA 1
ATOM 925 C C . ARG A 1 115 ? 10.805 10.512 -10.525 1.00 98.19 115 ARG A C 1
ATOM 927 O O . ARG A 1 115 ? 10.026 9.929 -11.272 1.00 98.19 115 ARG A O 1
ATOM 934 N N . SER A 1 116 ? 11.911 11.105 -10.977 1.00 98.06 116 SER A N 1
ATOM 935 C CA . SER A 1 116 ? 12.295 11.054 -12.395 1.00 98.06 116 SER A CA 1
ATOM 936 C C . SER A 1 116 ? 12.730 9.650 -12.807 1.00 98.06 116 SER A C 1
ATOM 938 O O . SER A 1 116 ? 12.388 9.211 -13.899 1.00 98.06 116 SER A O 1
ATOM 940 N N . GLU A 1 117 ? 13.460 8.953 -11.934 1.00 98.31 117 GLU A N 1
ATOM 941 C CA . GLU A 1 117 ? 13.838 7.553 -12.129 1.00 98.31 117 GLU A CA 1
ATOM 942 C C . GLU A 1 117 ? 12.594 6.656 -12.199 1.00 98.31 117 GLU A C 1
ATOM 944 O O . GLU A 1 117 ? 12.435 5.924 -13.172 1.00 98.31 117 GLU A O 1
ATOM 949 N N . LEU A 1 118 ? 11.667 6.781 -11.241 1.00 98.38 118 LEU A N 1
ATOM 950 C CA . LEU A 1 118 ? 10.415 6.014 -11.240 1.00 98.38 118 LEU A CA 1
ATOM 951 C C . LEU A 1 118 ? 9.563 6.282 -12.484 1.00 98.38 118 LEU A C 1
ATOM 953 O O . LEU A 1 118 ? 9.123 5.340 -13.141 1.00 98.38 118 LEU A O 1
ATOM 957 N N . ARG A 1 119 ? 9.397 7.555 -12.866 1.00 97.50 119 ARG A N 1
ATOM 958 C CA . ARG A 1 119 ? 8.658 7.933 -14.077 1.00 97.50 119 ARG A CA 1
ATOM 959 C C . ARG A 1 119 ? 9.280 7.335 -15.337 1.00 97.50 119 ARG A C 1
ATOM 961 O O . ARG A 1 119 ? 8.544 6.885 -16.206 1.00 97.50 119 ARG A O 1
ATOM 968 N N . GLY A 1 120 ? 10.612 7.304 -15.429 1.00 97.19 120 GLY A N 1
ATOM 969 C CA . GLY A 1 120 ? 11.323 6.668 -16.543 1.00 97.19 120 GLY A CA 1
ATOM 970 C C . GLY A 1 120 ? 11.048 5.165 -16.670 1.00 97.19 120 GLY A C 1
ATOM 971 O O . GLY A 1 120 ? 11.185 4.613 -17.755 1.00 97.19 120 GLY A O 1
ATOM 972 N N . MET A 1 121 ? 10.613 4.518 -15.585 1.00 96.62 121 MET A N 1
ATOM 973 C CA . MET A 1 121 ? 10.174 3.118 -15.551 1.00 96.62 121 MET A CA 1
ATOM 974 C C . MET A 1 121 ? 8.644 2.956 -15.614 1.00 96.62 121 MET A C 1
ATOM 976 O O . MET A 1 121 ? 8.136 1.847 -15.486 1.00 96.62 121 MET A O 1
ATOM 980 N N . GLY A 1 122 ? 7.887 4.045 -15.780 1.00 97.00 122 GLY A N 1
ATOM 981 C CA . GLY A 1 122 ? 6.422 4.012 -15.761 1.00 97.00 122 GLY A CA 1
ATOM 982 C C . GLY A 1 122 ? 5.815 3.717 -14.383 1.00 97.00 122 GLY A C 1
ATOM 983 O O . GLY A 1 122 ? 4.662 3.303 -14.312 1.00 97.00 122 GLY A O 1
ATOM 984 N N . LEU A 1 123 ? 6.572 3.904 -13.296 1.00 98.12 123 LEU A N 1
ATOM 985 C CA . LEU A 1 123 ? 6.088 3.733 -11.927 1.00 98.12 123 LEU A CA 1
ATOM 986 C C . LEU A 1 123 ? 5.602 5.061 -11.339 1.00 98.12 123 LEU A C 1
ATOM 988 O O . LEU A 1 123 ? 6.297 6.081 -11.389 1.00 98.12 123 LEU A O 1
ATOM 992 N N . GLY A 1 124 ? 4.426 5.026 -10.717 1.00 98.38 124 GLY A N 1
ATOM 993 C CA . GLY A 1 124 ? 3.938 6.096 -9.855 1.00 98.38 124 GLY A CA 1
ATOM 994 C C . GLY A 1 124 ? 4.538 6.037 -8.447 1.00 98.38 124 GLY A C 1
ATOM 995 O O . GLY A 1 124 ? 5.127 5.038 -8.029 1.00 98.38 124 GLY A O 1
ATOM 996 N N . LEU A 1 125 ? 4.371 7.122 -7.693 1.00 98.62 125 LEU A N 1
ATOM 997 C CA . LEU A 1 125 ? 4.802 7.241 -6.301 1.00 98.62 125 LEU A CA 1
ATOM 998 C C . LEU A 1 125 ? 3.732 8.002 -5.524 1.00 98.62 125 LEU A C 1
ATOM 1000 O O . LEU A 1 125 ? 3.474 9.162 -5.840 1.00 98.62 125 LEU A O 1
ATOM 1004 N N . LEU A 1 126 ? 3.136 7.350 -4.531 1.00 98.50 126 LEU A N 1
ATOM 1005 C CA . LEU A 1 126 ? 2.021 7.864 -3.743 1.00 98.50 126 LEU A CA 1
ATOM 1006 C C . LEU A 1 126 ? 2.336 7.776 -2.253 1.00 98.50 126 LEU A C 1
ATOM 1008 O O . LEU A 1 126 ? 2.838 6.756 -1.768 1.00 98.50 126 LEU A O 1
ATOM 1012 N N . ASP A 1 127 ? 1.991 8.836 -1.525 1.00 98.38 127 ASP A N 1
ATOM 1013 C CA . ASP A 1 127 ? 1.849 8.759 -0.072 1.00 98.38 127 ASP A CA 1
ATOM 1014 C C . ASP A 1 127 ? 0.452 8.215 0.301 1.00 98.38 127 ASP A C 1
ATOM 1016 O O . ASP A 1 127 ? -0.457 8.248 -0.536 1.00 98.38 127 ASP A O 1
ATOM 1020 N N . PRO A 1 128 ? 0.244 7.679 1.522 1.00 98.25 128 PRO A N 1
ATOM 1021 C CA . PRO A 1 128 ? -1.053 7.126 1.908 1.00 98.25 128 PRO A CA 1
ATOM 1022 C C . PRO A 1 128 ? -2.218 8.117 1.843 1.00 98.25 128 PRO A C 1
ATOM 1024 O O . PRO A 1 128 ? -3.322 7.717 1.497 1.00 98.25 128 PRO A O 1
ATOM 1027 N N . ASP A 1 129 ? -1.993 9.395 2.139 1.00 98.00 129 ASP A N 1
ATOM 1028 C CA . ASP A 1 129 ? -3.037 10.421 2.115 1.00 98.00 129 ASP A CA 1
ATOM 1029 C C . ASP A 1 129 ? -3.428 10.776 0.672 1.00 98.00 129 ASP A C 1
ATOM 1031 O O . ASP A 1 129 ? -4.611 10.860 0.346 1.00 98.00 129 ASP A O 1
ATOM 1035 N N . GLU A 1 130 ? -2.446 10.894 -0.227 1.00 98.00 130 GLU A N 1
ATOM 1036 C CA . GLU A 1 130 ? -2.688 11.046 -1.666 1.00 98.00 130 GLU A CA 1
ATOM 1037 C C . GLU A 1 130 ? -3.410 9.823 -2.253 1.00 98.00 130 GLU A C 1
ATOM 1039 O O . GLU A 1 130 ? -4.355 9.977 -3.028 1.00 98.00 130 GLU A O 1
ATOM 1044 N N . PHE A 1 131 ? -3.002 8.611 -1.874 1.00 98.31 131 PHE A N 1
ATOM 1045 C CA . PHE A 1 131 ? -3.652 7.378 -2.315 1.00 98.31 131 PHE A CA 1
ATOM 1046 C C . PHE A 1 131 ? -5.120 7.314 -1.873 1.00 98.31 131 PHE A C 1
ATOM 1048 O O . PHE A 1 131 ? -5.995 7.099 -2.711 1.00 98.31 131 PHE A O 1
ATOM 1055 N N . MET A 1 132 ? -5.406 7.571 -0.591 1.00 97.25 132 MET A N 1
ATOM 1056 C CA . MET A 1 132 ? -6.779 7.573 -0.069 1.00 97.25 132 MET A CA 1
ATOM 1057 C C . MET A 1 132 ? -7.647 8.632 -0.756 1.00 97.25 132 MET A C 1
ATOM 1059 O O . MET A 1 132 ? -8.806 8.364 -1.062 1.00 97.25 132 MET A O 1
ATOM 1063 N N . LEU A 1 133 ? -7.086 9.807 -1.061 1.00 96.75 133 LEU A N 1
ATOM 1064 C CA . LEU A 1 133 ? -7.783 10.857 -1.804 1.00 96.75 133 LEU A CA 1
ATOM 1065 C C . LEU A 1 133 ? -8.140 10.426 -3.235 1.00 96.75 133 LEU A C 1
ATOM 1067 O O . LEU A 1 133 ? -9.251 10.686 -3.695 1.00 96.75 133 LEU A O 1
ATOM 1071 N N . ARG A 1 134 ? -7.224 9.754 -3.942 1.00 97.25 134 ARG A N 1
ATOM 1072 C CA . ARG A 1 134 ? -7.507 9.207 -5.281 1.00 97.25 134 ARG A CA 1
ATOM 1073 C C . ARG A 1 134 ? -8.598 8.143 -5.217 1.00 97.25 134 ARG A C 1
ATOM 1075 O O . ARG A 1 134 ? -9.533 8.186 -6.012 1.00 97.25 134 ARG A O 1
ATOM 1082 N N . CYS A 1 135 ? -8.522 7.240 -4.238 1.00 97.50 135 CYS A N 1
ATOM 1083 C CA . CYS A 1 135 ? -9.569 6.248 -4.020 1.00 97.50 135 CYS A CA 1
ATOM 1084 C C . CYS A 1 135 ? -10.915 6.894 -3.690 1.00 97.50 135 CYS A C 1
ATOM 1086 O O . CYS A 1 135 ? -11.926 6.402 -4.166 1.00 97.50 135 CYS A O 1
ATOM 1088 N N . TRP A 1 136 ? -10.941 8.005 -2.951 1.00 95.94 136 TRP A N 1
ATOM 1089 C CA . TRP A 1 136 ? -12.184 8.716 -2.636 1.00 95.94 136 TRP A CA 1
ATOM 1090 C C . TRP A 1 136 ? -12.886 9.239 -3.886 1.00 95.94 136 TRP A C 1
ATOM 1092 O O . TRP A 1 136 ? -14.102 9.146 -4.021 1.00 95.94 136 TRP A O 1
ATOM 1102 N N . GLN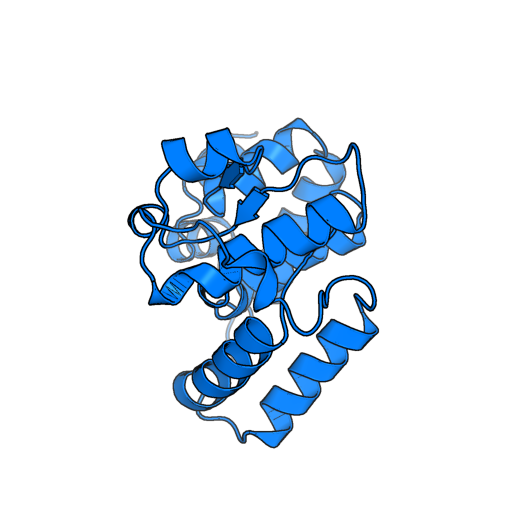 A 1 137 ? -12.110 9.770 -4.828 1.00 95.62 137 GLN A N 1
ATOM 1103 C CA . GLN A 1 137 ? -12.638 10.291 -6.086 1.00 95.62 137 GLN A CA 1
ATOM 1104 C C . GLN A 1 137 ? -13.072 9.174 -7.040 1.00 95.62 137 GLN A C 1
ATOM 1106 O O . GLN A 1 137 ? -14.062 9.325 -7.750 1.00 95.62 137 GLN A O 1
ATOM 1111 N N . GLN A 1 138 ? -12.326 8.068 -7.074 1.00 97.06 138 GLN A N 1
ATOM 1112 C CA . GLN A 1 138 ? -12.538 6.992 -8.042 1.00 97.06 138 GLN A CA 1
ATOM 1113 C C . GLN A 1 138 ? -13.511 5.907 -7.551 1.00 97.06 138 GLN A C 1
ATOM 1115 O O . GLN A 1 138 ? -14.198 5.290 -8.361 1.00 97.06 138 GLN A O 1
ATOM 1120 N N . TYR A 1 139 ? -13.572 5.679 -6.239 1.00 97.31 139 TYR A N 1
ATOM 1121 C CA . TYR A 1 139 ? -14.326 4.606 -5.586 1.00 97.31 139 TYR A CA 1
ATOM 1122 C C . TYR A 1 139 ? -15.048 5.123 -4.324 1.00 97.31 139 TYR A C 1
ATOM 1124 O O . TYR A 1 139 ? -14.781 4.631 -3.221 1.00 97.31 139 TYR A O 1
ATOM 1132 N N . PRO A 1 140 ? -15.961 6.106 -4.459 1.00 95.50 140 PRO A N 1
ATOM 1133 C CA . PRO A 1 140 ? -16.565 6.804 -3.323 1.00 95.50 140 PRO A CA 1
ATOM 1134 C C . PRO A 1 140 ? -17.221 5.850 -2.317 1.00 95.50 140 PRO A C 1
ATOM 1136 O O . PRO A 1 140 ? -16.935 5.938 -1.123 1.00 95.50 140 PRO A O 1
ATOM 1139 N N . ASP A 1 141 ? -18.002 4.871 -2.784 1.00 96.31 141 ASP A N 1
ATOM 1140 C CA . ASP A 1 141 ? -18.690 3.906 -1.914 1.00 96.31 141 ASP A CA 1
ATOM 1141 C C . ASP A 1 141 ? -17.714 3.061 -1.086 1.00 96.31 141 ASP A C 1
ATOM 1143 O O . ASP A 1 141 ? -17.876 2.916 0.128 1.00 96.31 141 ASP A O 1
ATOM 1147 N N . ALA A 1 142 ? -16.649 2.557 -1.718 1.00 97.44 142 ALA A N 1
ATOM 1148 C CA . ALA A 1 142 ? -15.621 1.774 -1.037 1.00 97.44 142 ALA A CA 1
ATOM 1149 C C . ALA A 1 142 ? -14.880 2.615 0.012 1.00 97.44 142 ALA A C 1
ATOM 1151 O O . ALA A 1 142 ? -14.585 2.136 1.109 1.00 97.44 142 ALA A O 1
ATOM 1152 N N . THR A 1 143 ? -14.603 3.886 -0.287 1.00 96.38 143 THR A N 1
ATOM 1153 C CA . THR A 1 143 ? -13.962 4.780 0.680 1.00 96.38 143 THR A CA 1
ATOM 1154 C C . THR A 1 143 ? -14.883 5.236 1.802 1.00 96.38 143 THR A C 1
ATOM 1156 O O . THR A 1 143 ? -14.413 5.348 2.932 1.00 96.38 143 THR A O 1
ATOM 1159 N N . HIS A 1 144 ? -16.179 5.436 1.555 1.00 95.06 144 HIS A N 1
ATOM 1160 C CA . HIS A 1 144 ? -17.152 5.696 2.618 1.00 95.06 144 HIS A CA 1
ATOM 1161 C C . HIS A 1 144 ? -17.256 4.494 3.566 1.00 95.06 144 HIS A C 1
ATOM 1163 O O . HIS A 1 144 ? -17.177 4.662 4.785 1.00 95.06 144 HIS A O 1
ATOM 1169 N N . GLY A 1 145 ? -17.327 3.277 3.014 1.00 96.06 145 GLY A N 1
ATOM 1170 C CA . GLY A 1 145 ? -17.274 2.037 3.792 1.00 96.06 145 GLY A CA 1
ATOM 1171 C C . GLY A 1 145 ? -15.990 1.918 4.618 1.00 96.06 145 GLY A C 1
ATOM 1172 O O . GLY A 1 145 ? -16.044 1.584 5.804 1.00 96.06 145 GLY A O 1
ATOM 1173 N N . LEU A 1 146 ? -14.840 2.282 4.037 1.00 96.06 146 LEU A N 1
ATOM 1174 C CA . LEU A 1 146 ? -13.576 2.355 4.768 1.00 96.06 146 LEU A CA 1
ATOM 1175 C C . LEU A 1 146 ? -13.645 3.347 5.937 1.00 96.06 146 LEU A C 1
ATOM 1177 O O . LEU A 1 146 ? -13.222 2.993 7.036 1.00 96.06 146 LEU A O 1
ATOM 1181 N N . MET A 1 147 ? -14.147 4.569 5.727 1.00 95.25 147 MET A N 1
ATOM 1182 C CA . MET A 1 147 ? -14.219 5.583 6.789 1.00 95.25 147 MET A CA 1
ATOM 1183 C C . MET A 1 147 ? -15.067 5.105 7.973 1.00 95.25 147 MET A C 1
ATOM 1185 O O . MET A 1 147 ? -14.672 5.304 9.120 1.00 95.25 147 MET A O 1
ATOM 1189 N N . ALA A 1 148 ? -16.175 4.408 7.705 1.00 93.69 148 ALA A N 1
ATOM 1190 C CA . ALA A 1 148 ? -17.006 3.802 8.743 1.00 93.69 148 ALA A CA 1
ATOM 1191 C C . ALA A 1 148 ? -16.289 2.658 9.491 1.00 93.69 148 ALA A C 1
ATOM 1193 O O . ALA A 1 148 ? -16.460 2.504 10.699 1.00 93.69 148 ALA A O 1
A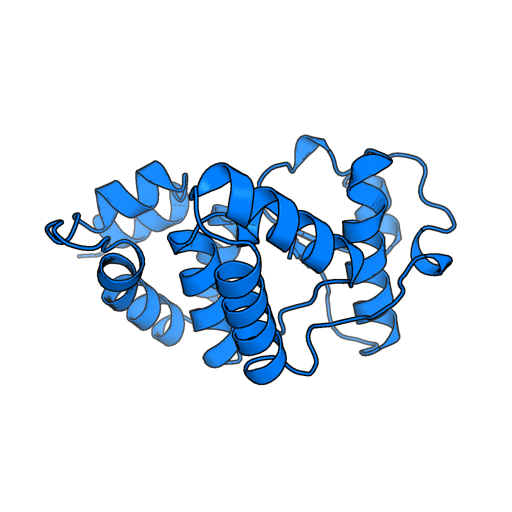TOM 1194 N N . ALA A 1 149 ? -15.462 1.868 8.798 1.00 94.12 149 ALA A N 1
ATOM 1195 C CA . ALA A 1 149 ? -14.735 0.741 9.387 1.00 94.12 149 ALA A CA 1
ATOM 1196 C C . ALA A 1 149 ? -13.437 1.140 10.121 1.00 94.12 149 ALA A C 1
ATOM 1198 O O . ALA A 1 149 ? -12.962 0.394 10.982 1.00 94.12 149 ALA A O 1
ATOM 1199 N N . LEU A 1 150 ? -12.846 2.295 9.791 1.00 94.06 150 LEU A N 1
ATOM 1200 C CA . LEU A 1 150 ? -11.513 2.699 10.252 1.00 94.06 150 LEU A CA 1
ATOM 1201 C C . LEU A 1 150 ? -11.364 2.749 11.787 1.00 94.06 150 LEU A C 1
ATOM 1203 O O . LEU A 1 150 ? -10.341 2.255 12.272 1.00 94.06 150 LEU A O 1
ATOM 1207 N N . PRO A 1 151 ? -12.346 3.246 12.574 1.00 93.69 151 PRO A N 1
ATOM 1208 C CA . PRO A 1 151 ? -12.276 3.195 14.036 1.00 93.69 151 PRO A CA 1
ATOM 1209 C C . PRO A 1 151 ? -12.092 1.778 14.592 1.00 93.69 151 PRO A C 1
ATOM 1211 O O . PRO A 1 151 ? -11.270 1.564 15.482 1.00 93.69 151 PRO A O 1
ATOM 1214 N N . GLY A 1 152 ? -12.756 0.780 14.000 1.00 92.62 152 GLY A N 1
ATOM 1215 C CA . GLY A 1 152 ? -12.586 -0.627 14.376 1.00 92.62 152 GLY A CA 1
ATOM 1216 C C . GLY A 1 152 ? -11.206 -1.194 14.023 1.00 92.62 152 GLY A C 1
ATOM 1217 O O . GLY A 1 152 ? -10.743 -2.148 14.648 1.00 92.62 152 GLY A O 1
ATOM 1218 N N . TYR A 1 153 ? -10.505 -0.609 13.046 1.00 90.50 153 TYR A N 1
ATOM 1219 C CA . TYR A 1 153 ? -9.128 -0.996 12.723 1.00 90.50 153 TYR A CA 1
ATOM 1220 C C . TYR A 1 153 ? -8.089 -0.392 13.666 1.00 90.50 153 TYR A C 1
ATOM 1222 O O . TYR A 1 153 ? -7.021 -0.986 13.835 1.00 90.50 153 TYR A O 1
ATOM 1230 N N . ALA A 1 154 ? -8.400 0.761 14.260 1.00 87.69 154 ALA A N 1
ATOM 1231 C CA . ALA A 1 154 ? -7.567 1.447 15.243 1.00 87.69 154 ALA A CA 1
ATOM 1232 C C . ALA A 1 154 ? -7.774 0.939 16.680 1.00 87.69 154 ALA A C 1
ATOM 1234 O O . ALA A 1 154 ? -6.939 1.220 17.543 1.00 87.69 154 ALA A O 1
ATOM 1235 N N . LEU A 1 155 ? -8.862 0.202 16.927 1.00 87.94 155 LEU A N 1
ATOM 1236 C CA . LEU A 1 155 ? -9.216 -0.343 18.232 1.00 87.94 155 LEU A CA 1
ATOM 1237 C C . LEU A 1 155 ? -8.158 -1.344 18.716 1.00 87.94 155 LEU A C 1
ATOM 1239 O O . LEU A 1 155 ? -7.954 -2.400 18.116 1.00 87.94 155 LEU A O 1
ATOM 1243 N N . ALA A 1 156 ? -7.488 -0.997 19.811 1.00 80.44 156 ALA A N 1
ATOM 1244 C CA . ALA A 1 156 ? -6.640 -1.916 20.561 1.00 80.44 156 ALA A CA 1
ATOM 1245 C C . ALA A 1 156 ? -7.469 -2.621 21.651 1.00 80.44 156 ALA A C 1
ATOM 1247 O O . ALA A 1 156 ? -8.492 -2.066 22.064 1.00 80.44 156 ALA A O 1
ATOM 1248 N N . PRO A 1 157 ? -7.032 -3.795 22.149 1.00 76.94 157 PRO A N 1
ATOM 1249 C CA . PRO A 1 157 ? -7.642 -4.413 23.323 1.00 76.94 157 PRO A CA 1
ATOM 1250 C C . PRO A 1 157 ? -7.749 -3.406 24.476 1.00 76.94 157 PRO A C 1
ATOM 1252 O O . PRO A 1 157 ? -6.820 -2.628 24.704 1.00 76.94 157 PRO A O 1
ATOM 1255 N N . ASP A 1 158 ? -8.899 -3.398 25.149 1.00 79.19 158 ASP A N 1
ATOM 1256 C CA . ASP A 1 158 ? -9.188 -2.572 26.332 1.00 79.19 158 ASP A CA 1
ATOM 1257 C C . ASP A 1 158 ? -9.137 -1.047 26.119 1.00 79.19 158 ASP A C 1
ATOM 1259 O O . ASP A 1 158 ? -9.019 -0.279 27.077 1.00 79.19 158 ASP A O 1
ATOM 1263 N N . LYS A 1 159 ? -9.242 -0.581 24.868 1.00 83.88 159 LYS A N 1
ATOM 1264 C CA . LYS A 1 159 ? -9.394 0.845 24.544 1.00 83.88 159 LYS A CA 1
ATOM 1265 C C . LYS A 1 159 ? -10.784 1.161 24.012 1.00 83.88 159 LYS A C 1
ATOM 1267 O O . LYS A 1 159 ? -11.452 0.310 23.439 1.00 83.88 159 LYS A O 1
ATOM 1272 N N . GLU A 1 160 ? -11.201 2.409 24.181 1.00 85.44 160 GLU A N 1
ATOM 1273 C CA . GLU A 1 160 ? -12.405 2.938 23.540 1.00 85.44 160 GLU A CA 1
ATOM 1274 C C . GLU A 1 160 ? -12.151 3.248 22.057 1.00 85.44 160 GLU A C 1
ATOM 1276 O O . GLU A 1 160 ? -11.007 3.403 21.616 1.00 85.44 160 GLU A O 1
ATOM 1281 N N . LEU A 1 161 ? -13.232 3.345 21.278 1.00 86.75 161 LEU A N 1
ATOM 1282 C CA . LEU A 1 161 ? -13.155 3.774 19.885 1.00 86.75 161 LEU A CA 1
ATOM 1283 C C . LEU A 1 161 ? -12.678 5.229 19.815 1.00 86.75 161 LEU A C 1
ATOM 1285 O O . LEU A 1 161 ? -13.342 6.138 20.311 1.00 86.75 161 LEU A O 1
ATOM 1289 N N . GLU A 1 162 ? -11.542 5.452 19.157 1.00 89.81 162 GLU A N 1
ATOM 1290 C CA . GLU A 1 162 ? -11.090 6.805 18.839 1.00 89.81 162 GLU A CA 1
ATOM 1291 C C . GLU A 1 162 ? -11.992 7.440 17.761 1.00 89.81 162 GLU A C 1
ATOM 1293 O O . GLU A 1 162 ? -12.383 6.760 16.803 1.00 89.81 162 GLU A O 1
ATOM 1298 N N . PRO A 1 163 ? -12.273 8.754 17.856 1.00 92.69 163 PRO A N 1
ATOM 1299 C CA . PRO A 1 163 ? -12.909 9.505 16.780 1.00 92.69 163 PRO A CA 1
ATOM 1300 C C . PRO A 1 163 ? -12.129 9.399 15.465 1.00 92.69 163 PRO A C 1
ATOM 1302 O O . PRO A 1 163 ? -10.893 9.407 15.446 1.00 92.69 163 PRO A O 1
ATOM 1305 N N . LEU A 1 164 ? -12.855 9.342 14.345 1.00 93.94 164 LEU A N 1
ATOM 1306 C CA . LEU A 1 164 ? -12.264 9.167 13.017 1.00 93.94 164 LEU A CA 1
ATOM 1307 C C . LEU A 1 164 ? -11.221 10.247 12.689 1.00 93.94 164 LEU A C 1
ATOM 1309 O O . LEU A 1 164 ? -10.154 9.933 12.164 1.00 93.94 164 LEU A O 1
ATOM 1313 N N . ASP A 1 165 ? -11.487 11.508 13.024 1.00 95.19 165 ASP A N 1
ATOM 1314 C CA . ASP A 1 165 ? -10.583 12.614 12.711 1.00 95.19 165 ASP A CA 1
ATOM 1315 C C . ASP A 1 165 ? -9.250 12.516 13.475 1.00 95.19 165 ASP A C 1
ATOM 1317 O O . ASP A 1 165 ? -8.186 12.814 12.917 1.00 95.19 165 ASP A O 1
ATOM 1321 N N . ALA A 1 166 ? -9.284 12.033 14.721 1.00 94.62 166 ALA A N 1
ATOM 1322 C CA . ALA A 1 166 ? -8.092 11.775 15.521 1.00 94.62 166 ALA A CA 1
ATOM 1323 C C . ALA A 1 166 ? -7.228 10.672 14.886 1.00 94.62 166 ALA A C 1
ATOM 1325 O O . ALA A 1 166 ? -6.013 10.846 14.730 1.00 94.62 166 ALA A O 1
ATOM 1326 N N . ILE A 1 167 ? -7.861 9.583 14.434 1.00 95.38 167 ILE A N 1
ATOM 1327 C CA . ILE A 1 167 ? -7.192 8.475 13.738 1.00 95.38 167 ILE A CA 1
ATOM 1328 C C . ILE A 1 167 ? -6.538 8.973 12.445 1.00 95.38 167 ILE A C 1
ATOM 1330 O O . ILE A 1 167 ? -5.346 8.741 12.223 1.00 95.38 167 ILE A O 1
ATOM 1334 N N . LEU A 1 168 ? -7.283 9.702 11.608 1.00 96.31 168 LEU A N 1
ATOM 1335 C CA . LEU A 1 168 ? -6.776 10.211 10.333 1.00 96.31 168 LEU A CA 1
ATOM 1336 C C . LEU A 1 168 ? -5.591 11.167 10.536 1.00 96.31 168 LEU A C 1
ATOM 1338 O O . LEU A 1 168 ? -4.580 11.048 9.843 1.00 96.31 168 LEU A O 1
ATOM 1342 N N . ARG A 1 169 ? -5.649 12.076 11.519 1.00 95.88 169 ARG A N 1
ATOM 1343 C CA . ARG A 1 169 ? -4.523 12.975 11.843 1.00 95.88 169 ARG A CA 1
ATOM 1344 C C . ARG A 1 169 ? -3.291 12.210 12.324 1.00 95.88 169 ARG A C 1
ATOM 1346 O O . ARG A 1 169 ? -2.182 12.541 11.898 1.00 95.88 169 ARG A O 1
ATOM 1353 N N . ARG A 1 170 ? -3.466 11.191 13.172 1.00 95.19 170 ARG A N 1
ATOM 1354 C CA . ARG A 1 170 ? -2.370 10.349 13.682 1.00 95.19 170 ARG A CA 1
ATOM 1355 C C . ARG A 1 170 ? -1.651 9.606 12.556 1.00 95.19 170 ARG A C 1
ATOM 1357 O O . ARG A 1 170 ? -0.422 9.589 12.529 1.00 95.19 170 ARG A O 1
ATOM 1364 N N . GLU A 1 171 ? -2.402 9.089 11.587 1.00 96.06 171 GLU A N 1
ATOM 1365 C CA . GLU A 1 171 ? -1.854 8.432 10.391 1.00 96.06 171 GLU A CA 1
ATOM 1366 C C . GLU A 1 171 ? -1.404 9.416 9.296 1.00 96.06 171 GLU A C 1
ATOM 1368 O O . GLU A 1 171 ? -0.972 8.996 8.221 1.00 96.06 171 GLU A O 1
ATOM 1373 N N . ARG A 1 172 ? -1.446 10.730 9.574 1.00 96.81 172 ARG A N 1
ATOM 1374 C CA . ARG A 1 172 ? -1.075 11.824 8.657 1.00 96.81 172 ARG A CA 1
ATOM 1375 C C . ARG A 1 172 ? -1.918 11.876 7.378 1.00 96.81 172 ARG A C 1
ATOM 1377 O O . ARG A 1 172 ? -1.462 12.369 6.350 1.00 96.81 172 ARG A O 1
ATOM 1384 N N . LEU A 1 173 ? -3.158 11.411 7.461 1.00 97.00 173 LEU A N 1
ATOM 1385 C CA . LEU A 1 173 ? -4.159 11.428 6.401 1.00 97.00 173 LEU A CA 1
ATOM 1386 C C . LEU A 1 173 ? -4.924 12.765 6.408 1.00 97.00 173 LEU A C 1
ATOM 1388 O O . LEU A 1 173 ? -6.130 12.827 6.648 1.00 97.00 173 LEU A O 1
ATOM 1392 N N . PHE A 1 174 ? -4.204 13.878 6.249 1.00 96.81 174 PHE A N 1
ATOM 1393 C CA . PHE A 1 174 ? -4.760 15.218 6.462 1.00 96.81 174 PHE A CA 1
ATOM 1394 C C . PHE A 1 174 ? -5.722 15.671 5.358 1.00 96.81 174 PHE A C 1
ATOM 1396 O O . PHE A 1 174 ? -6.696 16.369 5.658 1.00 96.81 174 PHE A O 1
ATOM 1403 N N . ARG A 1 175 ? -5.471 15.304 4.095 1.00 96.25 175 ARG A N 1
ATOM 1404 C CA . ARG A 1 175 ? -6.325 15.691 2.961 1.00 96.25 175 ARG A CA 1
ATOM 1405 C C . ARG A 1 175 ? -7.665 14.979 3.038 1.00 96.25 175 ARG A C 1
ATOM 1407 O O . ARG A 1 175 ? -8.695 15.644 2.934 1.00 96.25 175 ARG A O 1
ATOM 1414 N N . ILE A 1 176 ? -7.659 13.668 3.282 1.00 94.62 176 ILE A N 1
ATOM 1415 C CA . ILE A 1 176 ? -8.910 12.918 3.436 1.00 94.62 176 ILE A CA 1
ATOM 1416 C C . ILE A 1 176 ? -9.654 13.345 4.706 1.00 94.62 176 ILE A C 1
ATOM 1418 O O . ILE A 1 176 ? -10.862 13.533 4.656 1.00 94.62 176 ILE A O 1
ATOM 1422 N N . ASN A 1 177 ? -8.943 13.635 5.805 1.00 95.50 177 ASN A N 1
ATOM 1423 C CA . ASN A 1 177 ? -9.566 14.165 7.020 1.00 95.50 177 ASN A CA 1
ATOM 1424 C C . ASN A 1 177 ? -10.334 15.463 6.753 1.00 95.50 177 ASN A C 1
ATOM 1426 O O . ASN A 1 177 ? -11.464 15.623 7.203 1.00 95.50 177 ASN A O 1
ATOM 1430 N N . LYS A 1 178 ? -9.748 16.382 5.976 1.00 93.94 178 LYS A N 1
ATOM 1431 C CA . LYS A 1 178 ? -10.431 17.620 5.589 1.00 93.94 178 LYS A CA 1
ATOM 1432 C C . LYS A 1 178 ? -11.703 17.343 4.783 1.00 93.94 178 LYS A C 1
ATOM 1434 O O . LYS A 1 178 ? -12.682 18.048 4.975 1.00 93.94 178 LYS A O 1
ATOM 1439 N N . LEU A 1 179 ? -11.703 16.347 3.898 1.00 90.56 179 LEU A N 1
ATOM 1440 C CA . LEU A 1 179 ? -12.894 15.999 3.118 1.00 90.56 179 LEU A CA 1
ATOM 1441 C C . LEU A 1 179 ? -13.986 15.380 3.983 1.00 90.56 179 LEU A C 1
ATOM 1443 O O . LEU A 1 179 ? -15.131 15.806 3.896 1.00 90.56 179 LEU A O 1
ATOM 1447 N N . VAL A 1 180 ? -13.634 14.420 4.834 1.00 87.38 180 VAL A N 1
ATOM 1448 C CA . VAL A 1 180 ? -14.612 13.680 5.640 1.00 87.38 180 VAL A CA 1
ATOM 1449 C C . VAL A 1 180 ? -15.226 14.565 6.724 1.00 87.38 180 VAL A C 1
ATOM 1451 O O . VAL A 1 180 ? -16.424 14.497 6.953 1.00 87.38 180 VAL A O 1
ATOM 1454 N N . VAL A 1 181 ? -14.436 15.439 7.355 1.00 76.31 181 VAL A N 1
ATOM 1455 C CA . VAL A 1 181 ? -14.924 16.339 8.417 1.00 76.31 181 VAL A CA 1
ATOM 1456 C C . VAL A 1 181 ? -15.686 17.548 7.856 1.00 76.31 181 VAL A C 1
ATOM 1458 O O . VAL A 1 181 ? -16.504 18.133 8.559 1.00 76.31 181 VAL A O 1
ATOM 1461 N N . CYS A 1 182 ? -15.434 17.948 6.604 1.00 65.38 182 CYS A N 1
ATOM 1462 C CA . CYS A 1 182 ? -16.144 19.058 5.956 1.00 65.38 182 CYS A CA 1
ATOM 1463 C C . CYS A 1 182 ? -17.281 18.617 5.021 1.00 65.38 182 CYS A C 1
ATOM 1465 O O . CYS A 1 182 ? -17.905 19.486 4.412 1.00 65.38 182 CYS A O 1
ATOM 1467 N N . SER A 1 183 ? -17.538 17.315 4.877 1.00 57.56 183 SER A N 1
ATOM 1468 C CA . SER A 1 183 ? -18.706 16.822 4.143 1.00 57.56 183 SER A CA 1
ATOM 1469 C C . SER A 1 183 ? -19.915 16.845 5.090 1.00 57.56 183 SER A C 1
ATOM 1471 O O . SER A 1 183 ? -19.836 16.199 6.135 1.00 57.56 183 SER A O 1
ATOM 1473 N N . PRO A 1 184 ? -20.962 17.642 4.800 1.00 42.59 184 PRO A N 1
ATOM 1474 C CA . PRO A 1 184 ? -22.161 17.733 5.634 1.00 42.59 184 PRO A CA 1
ATOM 1475 C C . PRO A 1 184 ? -22.979 16.438 5.653 1.00 42.59 184 PRO A C 1
ATOM 1477 O O . PRO A 1 184 ? -22.893 15.662 4.672 1.00 42.59 184 PRO A O 1
#